Protein AF-A0A8T1VJ73-F1 (afdb_monomer_lite)

Organism: NCBI:txid221518

Sequence (215 aa):
MRMLVLNFPQLLRRGTHAGSIRYLTGATDHTPLRRSITADWRVVKPSVDDDGEMAATRVHSHRELEHYMQQEVGETTTVKYVHPRLVRLVCLWAGRRRWKVSRKLFKAQINKRERTQGMGVGAKAQVKWCRHSSAAAIGLGQLRWHKLRRVVGLTPWGEQLIYRLKHHALSAYNPVSAGFHCPHPECVRRGRVDLYHIFWECPAAVRLRRVMTLR

pLDDT: mean 76.37, std 15.61, range [29.8, 94.88]

Secondary structure (DSSP, 8-state):
-------HHHHHS-----EEEPEEES-SSPPPPPEEE-TTSEEEPPPSSS------EE--SHHHHHHHHHHHH-TTS-EEEE--TT-S----EETTEE--S-HHHHHHHHHHHHHHHHHHHHHHHHHHHHHH-HHHHHHHHH--HHHHTT-TT--HHHHHHHHHHHTT-S---BTTTTBS--SSGGGTT--S--HHIIIIISHHHHHHHHHHH--

Foldseek 3Di:
DDDDDPDPVCLVDVDLLWDWKDFDKPDPPQDDATWIAGSQQWIFHDDPDPDDPTPTDHDDDPVSVLVVVDVVSPDVIHTPDIDPSPDPDDQDDDPPDGDPDDPVVVVVVVVVVVVVVVVVLLVVLLVVCVVVPPVSSVVLVPPDLVVLVVPPPQDPVNSVVSVCVSSVNDQCQDPVVRANFAPDPVGPPPDHDGPCCNCPVPPVNVVVVCVVVVD

Radius of gyration: 29.04 Å; chains: 1; bounding box: 53×51×82 Å

Structure (mmCIF, N/CA/C/O backbone):
data_AF-A0A8T1VJ73-F1
#
_entry.id   AF-A0A8T1VJ73-F1
#
loop_
_atom_site.group_PDB
_atom_site.id
_atom_site.type_symbol
_atom_site.label_atom_id
_atom_site.label_alt_id
_atom_site.label_comp_id
_atom_site.label_asym_id
_atom_site.label_entity_id
_atom_site.label_seq_id
_atom_site.pdbx_PDB_ins_code
_atom_site.Cartn_x
_atom_site.Cartn_y
_atom_site.Cartn_z
_atom_site.occupancy
_atom_site.B_iso_or_equiv
_atom_site.auth_seq_id
_atom_site.auth_comp_id
_atom_site.auth_asym_id
_atom_site.auth_atom_id
_atom_site.pdbx_PDB_model_num
ATOM 1 N N . MET A 1 1 ? 5.265 14.215 26.157 1.00 32.16 1 MET A N 1
ATOM 2 C CA . MET A 1 1 ? 4.051 13.419 25.861 1.00 32.16 1 MET A CA 1
ATOM 3 C C . MET A 1 1 ? 4.475 11.968 25.634 1.00 32.16 1 MET A C 1
ATOM 5 O O . MET A 1 1 ? 4.997 11.663 24.574 1.00 32.16 1 MET A O 1
ATOM 9 N N . ARG A 1 2 ? 4.386 11.100 26.653 1.00 29.80 2 ARG A N 1
ATOM 10 C CA . ARG A 1 2 ? 4.808 9.688 26.565 1.00 29.80 2 ARG A CA 1
ATOM 11 C C . ARG A 1 2 ? 3.558 8.815 26.475 1.00 29.80 2 ARG A C 1
ATOM 13 O O . ARG A 1 2 ? 2.761 8.794 27.405 1.00 29.80 2 ARG A O 1
ATOM 20 N N . MET A 1 3 ? 3.363 8.164 25.333 1.00 37.28 3 MET A N 1
ATOM 21 C CA . MET A 1 3 ? 2.277 7.214 25.100 1.00 37.28 3 MET A CA 1
ATOM 22 C C . MET A 1 3 ? 2.869 5.808 25.195 1.00 37.28 3 MET A C 1
ATOM 24 O O . MET A 1 3 ? 3.700 5.447 24.368 1.00 37.28 3 MET A O 1
ATOM 28 N N . LEU A 1 4 ? 2.467 5.033 26.205 1.00 36.44 4 LEU A N 1
ATOM 29 C CA . LEU A 1 4 ? 2.765 3.603 26.283 1.00 36.44 4 LEU A CA 1
ATOM 30 C C . LEU A 1 4 ? 1.564 2.840 25.716 1.00 36.44 4 LEU A C 1
ATOM 32 O O . LEU A 1 4 ? 0.468 2.895 26.273 1.00 36.44 4 LEU A O 1
ATOM 36 N N . VAL A 1 5 ? 1.760 2.152 24.594 1.00 41.00 5 VAL A N 1
ATOM 37 C CA . VAL A 1 5 ? 0.760 1.250 24.014 1.00 41.00 5 VAL A CA 1
ATOM 38 C C . VAL A 1 5 ? 1.057 -0.154 24.532 1.00 41.00 5 VAL A C 1
ATOM 40 O O . VAL A 1 5 ? 1.961 -0.821 24.041 1.00 41.00 5 VAL A O 1
ATOM 43 N N . LEU A 1 6 ? 0.309 -0.603 25.539 1.00 40.53 6 LEU A N 1
ATOM 44 C CA . LEU A 1 6 ? 0.349 -1.989 26.013 1.00 40.53 6 LEU A CA 1
ATOM 45 C C . LEU A 1 6 ? -0.796 -2.778 25.346 1.00 40.53 6 LEU A C 1
ATOM 47 O O . LEU A 1 6 ? -1.919 -2.283 25.280 1.00 40.53 6 LEU A O 1
ATOM 51 N N . ASN A 1 7 ? -0.496 -3.995 24.868 1.00 41.16 7 ASN A N 1
ATOM 52 C CA . ASN A 1 7 ? -1.343 -4.956 24.120 1.00 41.16 7 ASN A CA 1
ATOM 53 C C . ASN A 1 7 ? -1.362 -4.898 22.578 1.00 41.16 7 ASN A C 1
ATOM 55 O O . ASN A 1 7 ? -2.387 -5.156 21.948 1.00 41.16 7 ASN A O 1
ATOM 59 N N . PHE A 1 8 ? -0.208 -4.683 21.942 1.00 44.97 8 PHE A N 1
ATOM 60 C CA . PHE A 1 8 ? -0.061 -4.835 20.485 1.00 44.97 8 PHE A CA 1
ATOM 61 C C . PHE A 1 8 ? -0.359 -6.263 19.939 1.00 44.97 8 PHE A C 1
ATOM 63 O O . PHE A 1 8 ? -1.024 -6.358 18.908 1.00 44.97 8 PHE A O 1
ATOM 70 N N . PRO A 1 9 ? 0.003 -7.390 20.600 1.00 44.22 9 PRO A N 1
ATOM 71 C CA . PRO A 1 9 ? -0.226 -8.722 20.011 1.00 44.22 9 PRO A CA 1
ATOM 72 C C . PRO A 1 9 ? -1.702 -9.161 19.993 1.00 44.22 9 PRO A C 1
ATOM 74 O O . PRO A 1 9 ? -2.175 -9.753 19.023 1.00 44.22 9 PRO A O 1
ATOM 77 N N . GLN A 1 10 ? -2.461 -8.836 21.044 1.00 46.12 10 GLN A N 1
ATOM 78 C CA . GLN A 1 10 ? -3.859 -9.269 21.228 1.00 46.12 10 GLN A CA 1
ATOM 79 C C . GLN A 1 10 ? -4.868 -8.459 20.390 1.00 46.12 10 GLN A C 1
ATOM 81 O O . GLN A 1 10 ? -6.031 -8.846 20.253 1.00 46.12 10 GLN A O 1
ATOM 86 N N . LEU A 1 11 ? -4.432 -7.330 19.821 1.00 43.09 11 LEU A N 1
ATOM 87 C CA . LEU A 1 11 ? -5.208 -6.550 18.854 1.00 43.09 11 LEU A CA 1
ATOM 88 C C . LEU A 1 11 ? -5.122 -7.131 17.436 1.00 43.09 11 LEU A C 1
ATOM 90 O O . LEU A 1 11 ? -6.059 -6.958 16.658 1.00 43.09 11 LEU A O 1
ATOM 94 N N . LEU A 1 12 ? -4.026 -7.826 17.112 1.00 41.09 12 LEU A N 1
ATOM 95 C CA . LEU A 1 12 ? -3.747 -8.352 15.772 1.00 41.09 12 LEU A CA 1
ATOM 96 C C . LEU A 1 12 ? -4.239 -9.792 15.569 1.00 41.09 12 LEU A C 1
ATOM 98 O O . LEU A 1 12 ? -4.544 -10.177 14.444 1.00 41.09 12 LEU A O 1
ATOM 102 N N . ARG A 1 13 ? -4.362 -10.586 16.640 1.00 43.81 13 ARG A N 1
ATOM 103 C CA . ARG A 1 13 ? -4.902 -11.957 16.603 1.00 43.81 13 ARG A CA 1
ATOM 104 C C . ARG A 1 13 ? -6.057 -12.089 17.601 1.00 43.81 13 ARG A C 1
ATOM 106 O O . ARG A 1 13 ? -6.062 -11.427 18.636 1.00 43.81 13 ARG A O 1
ATOM 113 N N . ARG A 1 14 ? -7.080 -12.905 17.310 1.00 47.97 14 ARG A N 1
ATOM 114 C CA . ARG A 1 14 ? -8.011 -13.362 18.363 1.00 47.97 14 ARG A CA 1
ATOM 115 C C . ARG A 1 14 ? -7.171 -14.207 19.320 1.00 47.97 14 ARG A C 1
ATOM 117 O O . ARG A 1 14 ? -6.795 -15.315 18.964 1.00 47.97 14 ARG A O 1
ATOM 124 N N . GLY A 1 15 ? -6.790 -13.655 20.470 1.00 55.50 15 GLY A N 1
ATOM 125 C CA . GLY A 1 15 ? -6.240 -14.481 21.539 1.00 55.50 15 GLY A CA 1
ATOM 126 C C . GLY A 1 15 ? -7.305 -15.480 21.985 1.00 55.50 15 GLY A C 1
ATOM 127 O O . GLY A 1 15 ? -8.498 -15.178 21.912 1.00 55.50 15 GLY A O 1
ATOM 128 N N . THR A 1 16 ? -6.892 -16.655 22.448 1.00 56.28 16 THR A N 1
ATOM 129 C CA . THR A 1 16 ? -7.764 -17.517 23.244 1.00 56.28 16 THR A CA 1
ATOM 130 C C . THR A 1 16 ? -8.082 -16.729 24.507 1.00 56.28 16 THR A C 1
ATOM 132 O O . THR A 1 16 ? -7.241 -16.606 25.394 1.00 56.28 16 THR A O 1
ATOM 135 N N . HIS A 1 17 ? -9.260 -16.113 24.578 1.00 62.06 17 HIS A N 1
ATOM 136 C CA . HIS A 1 17 ? -9.666 -15.292 25.720 1.00 62.06 17 HIS A CA 1
ATOM 137 C C . HIS A 1 17 ? -9.971 -16.134 26.973 1.00 62.06 17 HIS A C 1
ATOM 139 O O . HIS A 1 17 ? -10.698 -15.688 27.852 1.00 62.06 17 HIS A O 1
ATOM 145 N N . ALA A 1 18 ? -9.410 -17.342 27.044 1.00 69.25 18 ALA A N 1
ATOM 146 C CA . ALA A 1 18 ? -9.577 -18.273 28.132 1.00 69.25 18 ALA A CA 1
ATOM 147 C C . ALA A 1 18 ? -8.765 -17.839 29.360 1.00 69.25 18 ALA A C 1
ATOM 149 O O . ALA A 1 18 ? -7.647 -17.325 29.243 1.00 69.25 18 ALA A O 1
ATOM 150 N N . GLY A 1 19 ? -9.318 -18.066 30.546 1.00 75.12 19 GLY A N 1
ATOM 151 C CA . GLY A 1 19 ? -8.629 -17.845 31.813 1.00 75.12 19 GLY A CA 1
ATOM 152 C C . GLY A 1 19 ? -9.545 -17.358 32.927 1.00 75.12 19 GLY A C 1
ATOM 153 O O . GLY A 1 19 ? -10.745 -17.176 32.736 1.00 75.12 19 GLY A O 1
ATOM 154 N N . SER A 1 20 ? -8.963 -17.131 34.103 1.00 78.19 20 SER A N 1
ATOM 155 C CA . SER A 1 20 ? -9.709 -16.664 35.269 1.00 78.19 20 SER A CA 1
ATOM 156 C C . SER A 1 20 ? -10.252 -15.246 35.081 1.00 78.19 20 SER A C 1
ATOM 158 O O . SER A 1 20 ? -9.544 -14.320 34.664 1.00 78.19 20 SER A O 1
ATOM 160 N N . ILE A 1 21 ? -11.526 -15.079 35.420 1.00 80.31 21 ILE A N 1
ATOM 161 C CA . ILE A 1 21 ? -12.205 -13.794 35.508 1.00 80.31 21 ILE A CA 1
ATOM 162 C C . ILE A 1 21 ? -11.733 -13.136 36.801 1.00 80.31 21 ILE A C 1
ATOM 164 O O . ILE A 1 21 ? -11.914 -13.671 37.893 1.00 80.31 21 ILE A O 1
ATOM 168 N N . ARG A 1 22 ? -11.107 -11.965 36.680 1.00 81.00 22 ARG A N 1
ATOM 169 C CA . ARG A 1 22 ? -10.796 -11.117 37.836 1.00 81.00 22 ARG A CA 1
ATOM 170 C C . ARG A 1 22 ? -11.840 -10.024 37.905 1.00 81.00 22 ARG A C 1
ATOM 172 O O . ARG A 1 22 ? -12.225 -9.498 36.867 1.00 81.00 22 ARG A O 1
ATOM 179 N N . TYR A 1 23 ? -12.266 -9.654 39.096 1.00 83.19 23 TYR A N 1
ATOM 180 C CA . TYR A 1 23 ? -13.217 -8.571 39.298 1.00 83.19 23 TYR A CA 1
ATOM 181 C C . TYR A 1 23 ? -12.932 -7.883 40.633 1.00 83.19 23 TYR A C 1
ATOM 183 O O . TYR A 1 23 ? -12.139 -8.377 41.434 1.00 83.19 23 TYR A O 1
ATOM 191 N N . LEU A 1 24 ? -13.525 -6.712 40.829 1.00 81.06 24 LEU A N 1
ATOM 192 C CA . LEU A 1 24 ? -13.359 -5.892 42.018 1.00 81.06 24 LEU A CA 1
ATOM 193 C C . LEU A 1 24 ? -14.730 -5.435 42.506 1.00 81.06 24 LEU A C 1
ATOM 195 O O . LEU A 1 24 ? -15.557 -4.995 41.706 1.00 81.06 24 LEU A O 1
ATOM 199 N N . THR A 1 25 ? -14.954 -5.528 43.811 1.00 84.50 25 THR A N 1
ATOM 200 C CA . THR A 1 25 ? -16.212 -5.177 44.478 1.00 84.50 25 THR A CA 1
ATOM 201 C C . THR A 1 25 ? -16.093 -3.892 45.290 1.00 84.50 25 THR A C 1
ATOM 203 O O . THR A 1 25 ? -15.003 -3.372 45.537 1.00 84.50 25 THR A O 1
ATOM 206 N N . GLY A 1 26 ? -17.241 -3.329 45.663 1.00 76.31 26 GLY A N 1
ATOM 207 C CA . GLY A 1 26 ? -17.330 -2.213 46.600 1.00 76.31 26 GLY A CA 1
ATOM 208 C C . GLY A 1 26 ? -17.110 -2.605 48.058 1.00 76.31 26 GLY A C 1
ATOM 209 O O . GLY A 1 26 ? -16.593 -1.778 48.802 1.00 76.31 26 GLY A O 1
ATOM 210 N N . ALA A 1 27 ? -17.458 -3.840 48.421 1.00 79.19 27 ALA A N 1
ATOM 211 C CA . ALA A 1 27 ? -17.343 -4.379 49.769 1.00 79.19 27 ALA A CA 1
ATOM 212 C C . ALA A 1 27 ? -15.916 -4.871 50.068 1.00 79.19 27 ALA A C 1
ATOM 214 O O . ALA A 1 27 ? -15.264 -5.458 49.197 1.00 79.19 27 ALA A O 1
ATOM 215 N N . THR A 1 28 ? -15.441 -4.611 51.287 1.00 72.12 28 THR A N 1
ATOM 216 C CA . THR A 1 28 ? -14.103 -4.980 51.786 1.00 72.12 28 THR A CA 1
ATOM 217 C C . THR A 1 28 ? -14.040 -6.390 52.371 1.00 72.12 28 THR A C 1
ATOM 219 O O . THR A 1 28 ? -12.961 -6.960 52.465 1.00 72.12 28 THR A O 1
ATOM 222 N N . ASP A 1 29 ? -15.189 -6.947 52.734 1.00 79.12 29 ASP A N 1
ATOM 223 C CA . ASP A 1 29 ? -15.412 -8.253 53.359 1.00 79.12 29 ASP A CA 1
ATOM 224 C C . ASP A 1 29 ? -15.946 -9.312 52.373 1.00 79.12 29 ASP A C 1
ATOM 226 O O . ASP A 1 29 ? -16.213 -10.453 52.747 1.00 79.12 29 ASP A O 1
ATOM 230 N N . HIS A 1 30 ? -16.066 -8.964 51.087 1.00 79.31 30 HIS A N 1
ATOM 231 C CA . HIS A 1 30 ? -16.548 -9.884 50.057 1.00 79.31 30 HIS A CA 1
ATOM 232 C C . HIS A 1 30 ? -15.591 -11.058 49.841 1.00 79.31 30 HIS A C 1
ATOM 234 O O . HIS A 1 30 ? -14.420 -10.864 49.505 1.00 79.31 30 HIS A O 1
ATOM 240 N N . THR A 1 31 ? -16.113 -12.285 49.912 1.00 80.56 31 THR A N 1
ATOM 241 C CA . THR A 1 31 ? -15.341 -13.486 49.569 1.00 80.56 31 THR A CA 1
ATOM 242 C C . THR A 1 31 ? -15.207 -13.619 48.044 1.00 80.56 31 THR A C 1
ATOM 244 O O . THR A 1 31 ? -16.216 -13.753 47.346 1.00 80.56 31 THR A O 1
ATOM 247 N N . PRO A 1 32 ? -13.986 -13.614 47.473 1.00 81.00 32 PRO A N 1
ATOM 248 C CA . PRO A 1 32 ? -13.811 -13.652 46.025 1.00 81.00 32 PRO A CA 1
ATOM 249 C C . PRO A 1 32 ? -14.320 -14.951 45.381 1.00 81.00 32 PRO A C 1
ATOM 251 O O . PRO A 1 32 ? -13.848 -16.049 45.673 1.00 81.00 32 PRO A O 1
ATOM 254 N N . LEU A 1 33 ? -15.225 -14.816 44.416 1.00 82.69 33 LEU A N 1
ATOM 255 C CA . LEU A 1 33 ? -15.703 -15.885 43.554 1.00 82.69 33 LEU A CA 1
ATOM 256 C C . LEU A 1 33 ? -14.629 -16.242 42.530 1.00 82.69 33 LEU A C 1
ATOM 258 O O . LEU A 1 33 ? -14.123 -15.395 41.793 1.00 82.69 33 LEU A O 1
ATOM 262 N N . ARG A 1 34 ? -14.314 -17.528 42.411 1.00 81.06 34 ARG A N 1
ATOM 263 C CA . ARG A 1 34 ? -13.469 -18.015 41.319 1.00 81.06 34 ARG A CA 1
ATOM 264 C C . ARG A 1 34 ? -14.353 -18.372 40.132 1.00 81.06 34 ARG A C 1
ATOM 266 O O . ARG A 1 34 ? -15.202 -19.252 40.235 1.00 81.06 34 ARG A O 1
ATOM 273 N N . ARG A 1 35 ? -14.178 -17.678 39.010 1.00 83.50 35 ARG A N 1
ATOM 274 C CA . ARG A 1 35 ? -14.829 -17.982 37.727 1.00 83.50 35 ARG A CA 1
ATOM 275 C C . ARG A 1 35 ? -13.782 -17.953 36.627 1.00 83.50 35 ARG A C 1
ATOM 277 O O . ARG A 1 35 ? -12.828 -17.179 36.708 1.00 83.50 35 ARG A O 1
ATOM 284 N N . SER A 1 36 ? -13.971 -18.764 35.598 1.00 81.12 36 SER A N 1
ATOM 285 C CA . SER A 1 36 ? -13.113 -18.777 34.415 1.00 81.12 36 SER A CA 1
ATOM 286 C C . SER A 1 36 ? -13.955 -18.631 33.161 1.00 81.12 36 SER A C 1
ATOM 288 O O . SER A 1 36 ? -15.137 -18.952 33.155 1.00 81.12 36 SER A O 1
ATOM 290 N N . ILE A 1 37 ? -13.349 -18.129 32.097 1.00 79.94 37 ILE A N 1
ATOM 291 C CA . ILE A 1 37 ? -13.944 -18.104 30.767 1.00 79.94 37 ILE A CA 1
ATOM 292 C C . ILE A 1 37 ? -13.165 -19.053 29.859 1.00 79.94 37 ILE A C 1
ATOM 294 O O . ILE A 1 37 ? -11.943 -19.169 29.975 1.00 79.94 37 ILE A O 1
ATOM 298 N N . THR A 1 38 ? -13.865 -19.755 28.978 1.00 78.31 38 THR A N 1
ATOM 299 C CA . THR A 1 38 ? -13.266 -20.605 27.943 1.00 78.31 38 THR A CA 1
ATOM 300 C C . THR A 1 38 ? -12.978 -19.804 26.667 1.00 78.31 38 THR A C 1
ATOM 302 O O . THR A 1 38 ? -13.394 -18.652 26.522 1.00 78.31 38 THR A O 1
ATOM 305 N N . ALA A 1 39 ? -12.278 -20.412 25.703 1.00 72.88 39 ALA A N 1
ATOM 306 C CA . ALA A 1 39 ? -12.029 -19.789 24.399 1.00 72.88 39 ALA A CA 1
ATOM 307 C C . ALA A 1 39 ? -13.325 -19.491 23.610 1.00 72.88 39 ALA A C 1
ATOM 309 O O . ALA A 1 39 ? -13.354 -18.540 22.826 1.00 72.88 39 ALA A O 1
ATOM 310 N N . ASP A 1 40 ? -14.402 -20.234 23.886 1.00 75.44 40 ASP A N 1
ATOM 311 C CA . ASP A 1 40 ? -15.719 -20.098 23.249 1.00 75.44 40 ASP A CA 1
ATOM 312 C C . ASP A 1 40 ? -16.665 -19.149 23.993 1.00 75.44 40 ASP A C 1
ATOM 314 O O . ASP A 1 40 ? -17.869 -19.114 23.720 1.00 75.44 40 ASP A O 1
ATOM 318 N N . TRP A 1 41 ? -16.117 -18.353 24.916 1.00 74.12 41 TRP A N 1
ATOM 319 C CA . TRP A 1 41 ? -16.855 -17.371 25.708 1.00 74.12 41 TRP A CA 1
ATOM 320 C C . TRP A 1 41 ? -17.936 -17.983 26.599 1.00 74.12 41 TRP A C 1
ATOM 322 O O . TRP A 1 41 ? -19.009 -17.411 26.796 1.00 74.12 41 TRP A O 1
ATOM 332 N N . ARG A 1 42 ? -17.650 -19.159 27.155 1.00 82.56 42 ARG A N 1
ATOM 333 C CA . ARG A 1 42 ? -18.486 -19.767 28.186 1.00 82.56 42 ARG A CA 1
ATOM 334 C C . ARG A 1 42 ? -17.872 -19.514 29.551 1.00 82.56 42 ARG A C 1
ATOM 336 O O . ARG A 1 42 ? -16.676 -19.742 29.734 1.00 82.56 42 ARG A O 1
ATOM 343 N N . VAL A 1 43 ? -18.678 -19.022 30.483 1.00 83.12 43 VAL A N 1
ATOM 344 C CA . VAL A 1 43 ? -18.275 -18.861 31.877 1.00 83.12 43 VAL A CA 1
ATOM 345 C C . VAL A 1 43 ? -18.442 -20.197 32.581 1.00 83.12 43 VAL A C 1
ATOM 347 O O . VAL A 1 43 ? -19.493 -20.824 32.499 1.00 83.12 43 VAL A O 1
ATOM 350 N N . VAL A 1 44 ? -17.388 -20.626 33.260 1.00 84.25 44 VAL A N 1
ATOM 351 C CA . VAL A 1 44 ? -17.304 -21.899 33.965 1.00 84.25 44 VAL A CA 1
ATOM 352 C C . VAL A 1 44 ? -16.982 -21.662 35.437 1.00 84.25 44 VAL A C 1
ATOM 354 O O . VAL A 1 44 ? -16.142 -20.823 35.796 1.00 84.25 44 VAL A O 1
ATOM 357 N N . LYS A 1 45 ? -17.691 -22.401 36.292 1.00 80.62 45 LYS A N 1
ATOM 358 C CA . LYS A 1 45 ? -17.459 -22.477 37.737 1.00 80.62 45 LYS A CA 1
ATOM 359 C C . LYS A 1 45 ? -16.393 -23.553 37.976 1.00 80.62 45 LYS A C 1
ATOM 361 O O . LYS A 1 45 ? -16.475 -2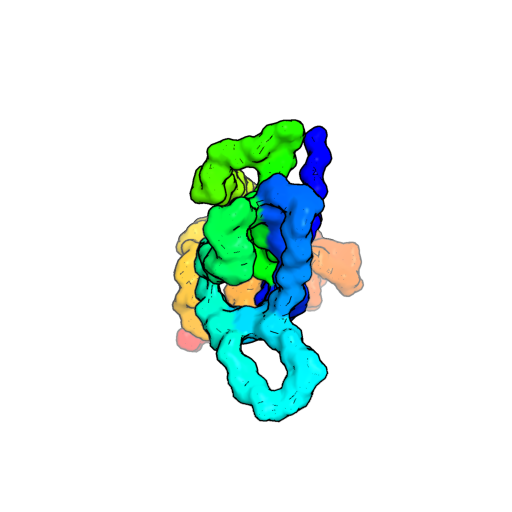4.589 37.332 1.00 80.62 45 LYS A O 1
ATOM 366 N N . PRO A 1 46 ? -15.377 -23.336 38.822 1.00 67.12 46 PRO A N 1
ATOM 367 C CA . PRO A 1 46 ? -14.472 -24.418 39.189 1.00 67.12 46 PRO A CA 1
ATOM 368 C C . PRO A 1 46 ? -15.290 -25.501 39.905 1.00 67.12 46 PRO A C 1
ATOM 370 O O . PRO A 1 46 ? -15.907 -25.202 40.928 1.00 67.12 46 PRO A O 1
ATOM 373 N N . SER A 1 47 ? -15.352 -26.706 39.339 1.00 57.69 47 SER A N 1
ATOM 374 C CA . SER A 1 47 ? -15.876 -27.880 40.035 1.00 57.69 47 SER A CA 1
ATOM 375 C C . SER A 1 47 ? -14.854 -28.321 41.082 1.00 57.69 47 SER A C 1
ATOM 377 O O . SER A 1 47 ? -13.646 -28.185 40.875 1.00 57.69 47 SER A O 1
ATOM 379 N N . VAL A 1 48 ? -15.342 -28.771 42.237 1.00 54.50 48 VAL A N 1
ATOM 380 C CA . VAL A 1 48 ? -14.499 -29.395 43.268 1.00 54.50 48 VAL A CA 1
ATOM 381 C C . VAL A 1 48 ? -14.397 -30.905 43.034 1.00 54.50 48 VAL A C 1
ATOM 383 O O . VAL A 1 48 ? -13.388 -31.479 43.410 1.00 54.50 48 VAL A O 1
ATOM 386 N N . ASP A 1 49 ? -15.336 -31.499 42.290 1.00 43.75 49 ASP A N 1
ATOM 387 C CA . ASP A 1 49 ? -15.355 -32.922 41.954 1.00 43.75 49 ASP A CA 1
ATOM 388 C C . ASP A 1 49 ? -15.682 -33.125 40.462 1.00 43.75 49 ASP A C 1
ATOM 390 O O . ASP A 1 49 ? -16.450 -32.356 39.868 1.00 43.75 49 ASP A O 1
ATOM 394 N N . ASP A 1 50 ? -15.019 -34.111 39.856 1.00 52.72 50 ASP A N 1
ATOM 395 C CA . ASP A 1 50 ? -15.199 -34.581 38.475 1.00 52.72 50 ASP A CA 1
ATOM 396 C C . ASP A 1 50 ? -16.634 -35.122 38.261 1.00 52.72 50 ASP A C 1
ATOM 398 O O . ASP A 1 50 ? -17.293 -35.534 39.212 1.00 52.72 50 ASP A O 1
ATOM 402 N N . ASP A 1 51 ? -17.104 -35.130 37.009 1.00 41.22 51 ASP A N 1
ATOM 403 C CA . ASP A 1 51 ? -18.366 -35.748 36.533 1.00 41.22 51 ASP A CA 1
ATOM 404 C C . ASP A 1 51 ? -19.710 -35.007 36.712 1.00 41.22 51 ASP A C 1
ATOM 406 O O . ASP A 1 51 ? -20.778 -35.616 36.786 1.00 41.22 51 ASP A O 1
ATOM 410 N N . GLY A 1 52 ? -19.714 -33.673 36.650 1.00 41.44 52 GLY A N 1
ATOM 411 C CA . GLY A 1 52 ? -20.949 -32.889 36.502 1.00 41.44 52 GLY A CA 1
ATOM 412 C C . GLY A 1 52 ? -20.923 -31.991 35.271 1.00 41.44 52 GLY A C 1
ATOM 413 O O . GLY A 1 52 ? -20.124 -31.057 35.209 1.00 41.44 52 GLY A O 1
ATOM 414 N N . GLU A 1 53 ? -21.812 -32.241 34.306 1.00 46.56 53 GLU A N 1
ATOM 415 C CA . GLU A 1 53 ? -22.015 -31.419 33.109 1.00 46.56 53 GLU A CA 1
ATOM 416 C C . GLU A 1 53 ? -22.135 -29.931 33.499 1.00 46.56 53 GLU A C 1
ATOM 418 O O . GLU A 1 53 ? -23.110 -29.477 34.101 1.00 46.56 53 GLU A O 1
ATOM 423 N N . MET A 1 54 ? -21.068 -29.169 33.239 1.00 52.09 54 MET A N 1
ATOM 424 C CA . MET A 1 54 ? -20.933 -27.804 33.734 1.00 52.09 54 MET A CA 1
ATOM 425 C C . MET A 1 54 ? -22.007 -26.918 33.101 1.00 52.09 54 MET A C 1
ATOM 427 O O . MET A 1 54 ? -21.996 -26.710 31.886 1.00 52.09 54 MET A O 1
ATOM 431 N N . ALA A 1 55 ? -22.874 -26.315 33.919 1.00 56.25 55 ALA A N 1
ATOM 432 C CA . ALA A 1 55 ? -23.763 -25.240 33.485 1.00 56.25 55 ALA A CA 1
ATOM 433 C C . ALA A 1 55 ? -22.919 -24.041 33.015 1.00 56.25 55 ALA A C 1
ATOM 435 O O . ALA A 1 55 ? -22.522 -23.168 33.790 1.00 56.25 55 ALA A O 1
ATOM 436 N N . ALA A 1 56 ? -22.568 -24.055 31.734 1.00 68.06 56 ALA A N 1
ATOM 437 C CA . ALA A 1 56 ? -21.644 -23.123 31.126 1.00 68.06 56 ALA A CA 1
ATOM 438 C C . ALA A 1 56 ? -22.441 -22.011 30.440 1.00 68.06 56 ALA A C 1
ATOM 440 O O . ALA A 1 56 ? -22.886 -22.153 29.298 1.00 68.06 56 ALA A O 1
ATOM 441 N N . THR A 1 57 ? -22.625 -20.887 31.131 1.00 80.75 57 THR A N 1
ATOM 442 C CA . THR A 1 57 ? -23.361 -19.747 30.574 1.00 80.75 57 THR A CA 1
ATOM 443 C C . THR A 1 57 ? -22.526 -19.067 29.499 1.00 80.75 57 THR A C 1
ATOM 445 O O . THR A 1 57 ? -21.396 -18.631 29.738 1.00 80.75 57 THR A O 1
ATOM 448 N N . ARG A 1 58 ? -23.076 -18.967 28.290 1.00 82.88 58 ARG A N 1
ATOM 449 C CA . ARG A 1 58 ? -22.433 -18.249 27.190 1.00 82.88 58 ARG A CA 1
ATOM 450 C C . ARG A 1 58 ? -22.626 -16.747 27.367 1.00 82.88 58 ARG A C 1
ATOM 452 O O . ARG A 1 58 ? -23.739 -16.293 27.598 1.00 82.88 58 ARG A O 1
ATOM 459 N N . VAL A 1 59 ? -21.546 -15.989 27.210 1.00 80.38 59 VAL A N 1
ATOM 460 C CA . VAL A 1 59 ? -21.567 -14.522 27.216 1.00 80.38 59 VAL A CA 1
ATOM 461 C C . VAL A 1 59 ? -21.052 -13.999 25.880 1.00 80.38 59 VAL A C 1
ATOM 463 O O . VAL A 1 59 ? -20.046 -14.469 25.354 1.00 80.38 59 VAL A O 1
ATOM 466 N N . HIS A 1 60 ? -21.731 -13.018 25.302 1.00 73.62 60 HIS A N 1
ATOM 467 C CA . HIS A 1 60 ? -21.394 -12.458 23.990 1.00 73.62 60 HIS A CA 1
ATOM 468 C C . HIS A 1 60 ? -20.720 -11.091 24.084 1.00 73.62 60 HIS A C 1
ATOM 470 O O . HIS A 1 60 ? -20.125 -10.609 23.115 1.00 73.62 60 HIS A O 1
ATOM 476 N N . SER A 1 61 ? -20.785 -10.458 25.253 1.00 70.62 61 SER A N 1
ATOM 477 C CA . SER A 1 61 ? -20.248 -9.125 25.470 1.00 70.62 61 SER A CA 1
ATOM 478 C C . SER A 1 61 ? -19.665 -8.951 26.869 1.00 70.62 61 SER A C 1
ATOM 480 O O . SER A 1 61 ? -19.960 -9.689 27.806 1.00 70.62 61 SER A O 1
ATOM 482 N N . HIS A 1 62 ? -18.826 -7.924 27.027 1.00 74.31 62 HIS A N 1
ATOM 483 C CA . HIS A 1 62 ? -18.305 -7.552 28.342 1.00 74.31 62 HIS A CA 1
ATOM 484 C C . HIS A 1 62 ? -19.417 -7.112 29.298 1.00 74.31 62 HIS A C 1
ATOM 486 O O . HIS A 1 62 ? -19.356 -7.425 30.477 1.00 74.31 62 HIS A O 1
ATOM 492 N N . ARG A 1 63 ? -20.450 -6.439 28.777 1.00 76.44 63 ARG A N 1
ATOM 493 C CA . ARG A 1 63 ? -21.609 -6.009 29.562 1.00 76.44 63 ARG A CA 1
ATOM 494 C C . ARG A 1 63 ? -22.391 -7.205 30.103 1.00 76.44 63 ARG A C 1
ATOM 496 O O . ARG A 1 63 ? -22.805 -7.181 31.253 1.00 76.44 63 ARG A O 1
ATOM 503 N N . GLU A 1 64 ? -22.563 -8.250 29.296 1.00 81.56 64 GLU A N 1
ATOM 504 C CA . GLU A 1 64 ? -23.174 -9.504 29.756 1.00 81.56 64 GLU A CA 1
ATOM 505 C C . GLU A 1 64 ? -22.322 -10.192 30.819 1.00 81.56 64 GLU A C 1
ATOM 507 O O . GLU A 1 64 ? -22.865 -10.685 31.797 1.00 81.56 64 GLU A O 1
ATOM 512 N N . LEU A 1 65 ? -20.994 -10.171 30.679 1.00 82.31 65 LEU A N 1
ATOM 513 C CA . LEU A 1 65 ? -20.101 -10.699 31.708 1.00 82.31 65 LEU A CA 1
ATOM 514 C C . LEU A 1 65 ? -20.176 -9.899 33.016 1.00 82.31 65 LEU A C 1
ATOM 516 O O . LEU A 1 65 ? -20.188 -10.493 34.087 1.00 82.31 65 LEU A O 1
ATOM 520 N N . GLU A 1 66 ? -20.209 -8.566 32.945 1.00 84.81 66 GLU A N 1
ATOM 521 C CA . GLU A 1 66 ? -20.400 -7.709 34.121 1.00 84.81 66 GLU A CA 1
ATOM 522 C C . GLU A 1 66 ? -21.739 -8.004 34.793 1.00 84.81 66 GLU A C 1
ATOM 524 O O . GLU A 1 66 ? -21.787 -8.153 36.011 1.00 84.81 66 GLU A O 1
ATOM 529 N N . HIS A 1 67 ? -22.807 -8.155 34.007 1.00 85.62 67 HIS A N 1
ATOM 530 C CA . HIS A 1 67 ? -24.124 -8.471 34.541 1.00 85.62 67 HIS A CA 1
ATOM 531 C C . HIS A 1 67 ? -24.168 -9.862 35.182 1.00 85.62 67 HIS A C 1
ATOM 533 O O . HIS A 1 67 ? -24.654 -9.991 36.301 1.00 85.62 67 HIS A O 1
ATOM 539 N N . TYR A 1 68 ? -23.582 -10.867 34.527 1.00 87.38 68 TYR A N 1
ATOM 540 C CA . TYR A 1 68 ? -23.435 -12.218 35.064 1.00 87.38 68 TYR A CA 1
ATOM 541 C C . TYR A 1 68 ? -22.664 -12.213 36.390 1.00 87.38 68 TYR A C 1
ATOM 543 O O . TYR A 1 68 ? -23.106 -12.794 37.376 1.00 87.38 68 TYR A O 1
ATOM 551 N N . MET A 1 69 ? -21.523 -11.517 36.448 1.00 86.69 69 MET A N 1
ATOM 552 C CA . MET A 1 69 ? -20.738 -11.423 37.680 1.00 86.69 69 MET A CA 1
ATOM 553 C C . MET A 1 69 ?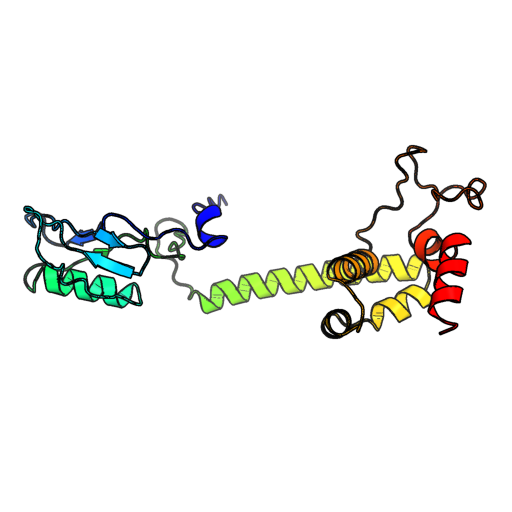 -21.482 -10.659 38.778 1.00 86.69 69 MET A C 1
ATOM 555 O O . MET A 1 69 ? -21.356 -11.023 39.941 1.00 86.69 69 MET A O 1
ATOM 559 N N . GLN A 1 70 ? -22.264 -9.632 38.431 1.00 89.00 70 GLN A N 1
ATOM 560 C CA . GLN A 1 70 ? -23.100 -8.913 39.394 1.00 89.00 70 GLN A CA 1
ATOM 561 C C . GLN A 1 70 ? -24.212 -9.805 39.960 1.00 89.00 70 GLN A C 1
ATOM 563 O O . GLN A 1 70 ? -24.470 -9.747 41.156 1.00 89.00 70 GLN A O 1
ATOM 568 N N . GLN A 1 71 ? -24.836 -10.645 39.130 1.00 87.81 71 GLN A N 1
ATOM 569 C CA . GLN A 1 71 ? -25.830 -11.621 39.586 1.00 87.81 71 GLN A CA 1
ATOM 570 C C . GLN A 1 71 ? -25.207 -12.658 40.525 1.00 87.81 71 GLN A C 1
ATOM 572 O O . GLN A 1 71 ? -25.767 -12.957 41.571 1.00 87.81 71 GLN A O 1
ATOM 577 N N . GLU A 1 72 ? -24.021 -13.168 40.191 1.00 87.12 72 GLU A N 1
ATOM 578 C CA . GLU A 1 72 ? -23.347 -14.200 40.989 1.00 87.12 72 GLU A CA 1
ATOM 579 C C . GLU A 1 72 ? -22.789 -13.680 42.319 1.00 87.12 72 GLU A C 1
ATOM 581 O O . GLU A 1 72 ? -22.707 -14.433 43.284 1.00 87.12 72 GLU A O 1
ATOM 586 N N . VAL A 1 73 ? -22.392 -12.407 42.377 1.00 86.25 73 VAL A N 1
ATOM 587 C CA . VAL A 1 73 ? -21.971 -11.741 43.620 1.00 86.25 73 VAL A CA 1
ATOM 588 C C . VAL A 1 73 ? -23.170 -11.411 44.522 1.00 86.25 73 VAL A C 1
ATOM 590 O O . VAL A 1 73 ? -22.996 -11.272 45.731 1.00 86.25 73 VAL A O 1
ATOM 593 N N . GLY A 1 74 ? -24.378 -11.340 43.960 1.00 83.88 74 GLY A N 1
ATOM 594 C CA . GLY A 1 74 ? -25.606 -11.021 44.681 1.00 83.88 74 GLY A CA 1
ATOM 595 C C . GLY A 1 74 ? -25.866 -9.518 44.817 1.00 83.88 74 GLY A C 1
ATOM 596 O O . GLY A 1 74 ? -25.089 -8.670 44.374 1.00 83.88 74 GLY A O 1
ATOM 597 N N . GLU A 1 75 ? -27.003 -9.181 45.424 1.00 82.50 75 GLU A N 1
ATOM 598 C CA . GLU A 1 75 ? -27.515 -7.803 45.502 1.00 82.50 75 GLU A CA 1
ATOM 599 C C . GLU A 1 75 ? -26.828 -6.955 46.582 1.00 82.50 75 GL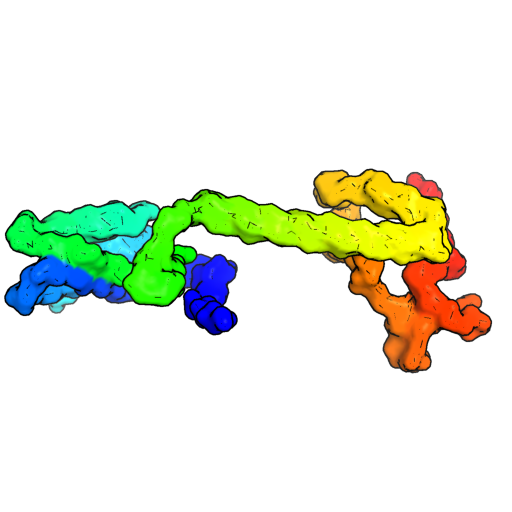U A C 1
ATOM 601 O O . GLU A 1 75 ? -26.806 -5.729 46.494 1.00 82.50 75 GLU A O 1
ATOM 606 N N . THR A 1 76 ? -26.218 -7.598 47.580 1.00 81.69 76 THR A N 1
ATOM 607 C CA . THR A 1 76 ? -25.579 -6.925 48.721 1.00 81.69 76 THR A CA 1
ATOM 608 C C . THR A 1 76 ? -24.237 -6.289 48.368 1.00 81.69 76 THR A C 1
ATOM 610 O O . THR A 1 76 ? -23.786 -5.375 49.056 1.00 81.69 76 THR A O 1
ATOM 613 N N . THR A 1 77 ? -23.589 -6.747 47.293 1.00 84.12 77 THR A N 1
ATOM 614 C CA . THR A 1 77 ? -22.246 -6.308 46.913 1.00 84.12 77 THR A CA 1
ATOM 615 C C . THR A 1 77 ? -22.206 -5.818 45.470 1.00 84.12 77 THR A C 1
ATOM 617 O O . THR A 1 77 ? -22.435 -6.556 44.515 1.00 84.12 77 THR A O 1
ATOM 620 N N . THR A 1 78 ? -21.834 -4.552 45.278 1.00 86.06 78 THR A N 1
ATOM 621 C CA . THR A 1 78 ? -21.689 -3.976 43.935 1.00 86.06 78 THR A CA 1
ATOM 622 C C . THR A 1 78 ? -20.343 -4.343 43.311 1.00 86.06 78 THR A C 1
ATOM 624 O O . THR A 1 78 ? -19.281 -4.040 43.865 1.00 86.06 78 THR A O 1
ATOM 627 N N . VAL A 1 79 ? -20.362 -4.926 42.114 1.00 83.50 79 VAL A N 1
ATOM 628 C CA . VAL A 1 79 ? -19.176 -5.126 41.277 1.00 83.50 79 VAL A CA 1
ATOM 629 C C . VAL A 1 79 ? -18.788 -3.786 40.648 1.00 83.50 79 VAL A C 1
ATOM 631 O O . VAL A 1 79 ? -19.521 -3.214 39.848 1.00 83.50 79 VAL A O 1
ATOM 634 N N . LYS A 1 80 ? -17.608 -3.267 40.998 1.00 80.94 80 LYS A N 1
ATOM 635 C CA . LYS A 1 80 ? -17.061 -2.021 40.434 1.00 80.94 80 LYS A CA 1
ATOM 636 C C . LYS A 1 80 ? -16.460 -2.235 39.050 1.00 80.94 80 LYS A C 1
ATOM 638 O O . LYS A 1 80 ? -16.500 -1.330 38.217 1.00 80.94 80 LYS A O 1
ATOM 643 N N . TYR A 1 81 ? -15.825 -3.387 38.834 1.00 74.00 81 TYR A N 1
ATOM 644 C CA . TYR A 1 81 ? -15.148 -3.680 37.576 1.00 74.00 81 TYR A CA 1
ATOM 645 C C . TYR A 1 81 ? -14.886 -5.172 37.380 1.00 74.00 81 TYR A C 1
ATOM 647 O O . TYR A 1 81 ? -14.469 -5.846 38.319 1.00 74.00 81 TYR A O 1
ATOM 655 N N . VAL A 1 82 ? -15.020 -5.662 36.146 1.00 76.62 82 VAL A N 1
ATOM 656 C CA . VAL A 1 82 ? -14.541 -6.988 35.726 1.00 76.62 82 VAL A CA 1
ATOM 657 C C . VAL A 1 82 ? -13.336 -6.810 34.791 1.00 76.62 82 VAL A C 1
ATOM 659 O O . VAL A 1 82 ? -13.394 -6.104 33.789 1.00 76.62 82 VAL A O 1
ATOM 662 N N . HIS A 1 83 ? -12.200 -7.424 35.124 1.00 61.66 83 HIS A N 1
ATOM 663 C CA . HIS A 1 83 ? -10.921 -7.209 34.452 1.00 61.66 83 HIS A CA 1
ATOM 664 C C . HIS A 1 83 ? -10.886 -7.807 33.032 1.00 61.66 83 HIS A C 1
ATOM 666 O O . HIS A 1 83 ? -11.269 -8.960 32.813 1.00 61.66 83 HIS A O 1
ATOM 672 N N . PRO A 1 84 ? -10.310 -7.093 32.051 1.00 53.50 84 PRO A N 1
ATOM 673 C CA . PRO A 1 84 ? -10.577 -7.308 30.646 1.00 53.50 84 PRO A CA 1
ATOM 674 C C . PRO A 1 84 ? -9.525 -8.183 29.961 1.00 53.50 84 PRO A C 1
ATOM 676 O O . PRO A 1 84 ? -9.098 -7.863 28.852 1.00 53.50 84 PRO A O 1
ATOM 679 N N . ARG A 1 85 ? -9.171 -9.361 30.495 1.00 54.62 85 ARG A N 1
ATOM 680 C CA . ARG A 1 85 ? -8.544 -10.373 29.601 1.00 54.62 85 ARG A CA 1
ATOM 681 C C . ARG A 1 85 ? -9.442 -10.698 28.376 1.00 54.62 85 ARG A C 1
ATOM 683 O O . ARG A 1 85 ? -8.991 -11.272 27.387 1.00 54.62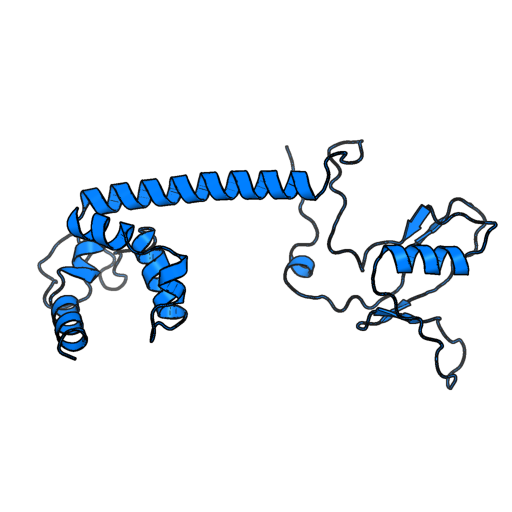 85 ARG A O 1
ATOM 690 N N . LEU A 1 86 ? -10.685 -10.209 28.422 1.00 48.62 86 LEU A N 1
ATOM 691 C CA . LEU A 1 86 ? -11.751 -10.265 27.433 1.00 48.62 86 LEU A CA 1
ATOM 692 C C . LEU A 1 86 ? -12.059 -8.943 26.698 1.00 48.62 86 LEU A C 1
ATOM 694 O O . LEU A 1 86 ? -12.940 -8.941 25.845 1.00 48.62 86 LEU A O 1
ATOM 698 N N . VAL A 1 87 ? -11.392 -7.807 26.958 1.00 48.91 87 VAL A N 1
ATOM 699 C CA . VAL A 1 87 ? -11.740 -6.540 26.271 1.00 48.91 87 VAL A CA 1
ATOM 700 C C . VAL A 1 87 ? -10.578 -6.044 25.418 1.00 48.91 87 VAL A C 1
ATOM 702 O O . VAL A 1 87 ? -9.550 -5.598 25.914 1.00 48.91 87 VAL A O 1
ATOM 705 N N . ARG A 1 88 ? -10.785 -6.041 24.093 1.00 50.19 88 ARG A N 1
ATOM 706 C CA . ARG A 1 88 ? -9.886 -5.476 23.057 1.00 50.19 88 ARG A CA 1
ATOM 707 C C . ARG A 1 88 ? -9.721 -3.946 23.134 1.00 50.19 88 ARG A C 1
ATOM 709 O O . ARG A 1 88 ? -9.320 -3.307 22.162 1.00 50.19 88 ARG A O 1
ATOM 716 N N . LEU A 1 89 ? -10.104 -3.331 24.247 1.00 46.06 89 LEU A N 1
ATOM 717 C CA . LEU A 1 89 ? -10.142 -1.891 24.440 1.00 46.06 89 LEU A CA 1
ATOM 718 C C . LEU A 1 89 ? -9.664 -1.547 25.838 1.00 46.06 89 LEU A C 1
ATOM 720 O O . LEU A 1 89 ? -10.410 -1.646 26.806 1.00 46.06 89 LEU A O 1
ATOM 724 N N . VAL A 1 90 ? -8.422 -1.090 25.913 1.00 48.25 90 VAL A N 1
ATOM 725 C CA . VAL A 1 90 ? -7.910 -0.423 27.103 1.00 48.25 90 VAL A CA 1
ATOM 726 C C . VAL A 1 90 ? -8.476 0.998 27.110 1.00 48.25 90 VAL A C 1
ATOM 728 O O . VAL A 1 90 ? -8.365 1.724 26.118 1.00 48.25 90 VAL A O 1
ATOM 731 N N . CYS A 1 91 ? -9.105 1.395 28.217 1.00 48.56 91 CYS A N 1
ATOM 732 C CA . CYS A 1 91 ? -9.416 2.795 28.484 1.00 48.56 91 CYS A CA 1
ATOM 733 C C . CYS A 1 91 ? -8.096 3.569 28.529 1.00 48.56 91 CYS A C 1
ATOM 735 O O . CYS A 1 91 ? -7.282 3.352 29.426 1.00 48.56 91 CYS A O 1
ATOM 737 N N . LEU A 1 92 ? -7.869 4.451 27.556 1.00 52.66 92 LEU A N 1
ATOM 738 C CA . LEU A 1 92 ? -6.710 5.335 27.583 1.00 52.66 92 LEU A CA 1
ATOM 739 C C . LEU A 1 92 ? -6.860 6.258 28.797 1.00 52.66 92 LEU A C 1
ATOM 741 O O . LEU A 1 92 ? -7.860 6.957 28.924 1.00 52.66 92 LEU A O 1
ATOM 745 N N . TRP A 1 93 ? -5.894 6.246 29.707 1.00 50.16 93 TRP A N 1
ATOM 746 C CA . TRP A 1 93 ? -5.778 7.279 30.730 1.00 50.16 93 TRP A CA 1
ATOM 747 C C . TRP A 1 93 ? -4.926 8.408 30.154 1.00 50.16 93 TRP A C 1
ATOM 749 O O . TRP A 1 93 ? -3.797 8.178 29.723 1.00 50.16 93 TRP A O 1
ATOM 759 N N . ALA A 1 94 ? -5.466 9.626 30.113 1.00 51.50 94 ALA A N 1
ATOM 760 C CA . ALA A 1 94 ? -4.696 10.824 29.793 1.00 51.50 94 ALA A CA 1
ATOM 761 C C . ALA A 1 94 ? -4.512 11.627 31.086 1.00 51.50 94 ALA A C 1
ATOM 763 O O . ALA A 1 94 ? -5.390 12.386 31.494 1.00 51.50 94 ALA A O 1
ATOM 764 N N . GLY A 1 95 ? -3.383 11.408 31.763 1.00 57.16 95 GLY A N 1
ATOM 765 C CA . GLY A 1 95 ? -3.128 11.956 33.100 1.00 57.16 95 GLY A CA 1
ATOM 766 C C . GLY A 1 95 ? -3.968 11.283 34.197 1.00 57.16 95 GLY A C 1
ATOM 767 O O . GLY A 1 95 ? -4.371 10.131 34.055 1.00 57.16 95 GLY A O 1
ATOM 768 N N . ARG A 1 96 ? -4.260 12.011 35.290 1.00 53.97 96 ARG A N 1
ATOM 769 C CA . ARG A 1 96 ? -5.067 11.531 36.439 1.00 53.97 96 ARG A CA 1
ATOM 770 C C . ARG A 1 96 ? -6.587 11.492 36.173 1.00 53.97 96 ARG A C 1
ATOM 772 O O . ARG A 1 96 ? -7.371 11.442 37.115 1.00 53.97 96 ARG A O 1
ATOM 779 N N . ARG A 1 97 ? -7.044 11.574 34.916 1.00 53.84 97 ARG A N 1
ATOM 780 C CA . ARG A 1 97 ? -8.478 11.622 34.568 1.00 53.84 97 ARG A CA 1
ATOM 781 C C . ARG A 1 97 ? -8.853 10.595 33.503 1.00 53.84 97 ARG A C 1
ATOM 783 O O . ARG A 1 97 ? -8.112 10.350 32.551 1.00 53.84 97 ARG A O 1
ATOM 790 N N . ARG A 1 98 ? -10.062 10.043 33.656 1.00 58.38 98 ARG A N 1
ATOM 791 C CA . ARG A 1 98 ? -10.704 9.146 32.689 1.00 58.38 98 ARG A CA 1
ATOM 792 C C . ARG A 1 98 ? -10.923 9.884 31.367 1.00 58.38 98 ARG A C 1
ATOM 794 O O . ARG A 1 98 ? -11.456 10.994 31.352 1.00 58.38 98 ARG A O 1
ATOM 801 N N . TRP A 1 99 ? -10.524 9.262 30.262 1.00 64.56 99 TRP A N 1
ATOM 802 C CA . TRP A 1 99 ? -10.715 9.798 28.916 1.00 64.56 99 TRP A CA 1
ATOM 803 C C . TRP A 1 99 ? -12.203 9.980 28.604 1.00 64.56 99 TRP A C 1
ATOM 805 O O . TRP A 1 99 ? -12.960 9.013 28.555 1.00 64.56 99 TRP A O 1
ATOM 815 N N . LYS A 1 100 ? -12.617 11.240 28.418 1.00 67.38 100 LYS A N 1
ATOM 816 C CA . LYS A 1 100 ? -14.020 11.633 28.192 1.00 67.38 100 LYS A CA 1
ATOM 817 C C . LYS A 1 100 ? -14.464 11.526 26.728 1.00 67.38 100 LYS A C 1
ATOM 819 O O . LYS A 1 100 ? -15.654 11.615 26.445 1.00 67.38 100 LYS A O 1
ATOM 824 N N . VAL A 1 101 ? -13.535 11.367 25.782 1.00 69.62 101 VAL A N 1
ATOM 825 C CA . VAL A 1 101 ? -13.869 11.350 24.349 1.00 69.62 101 VAL A CA 1
ATOM 826 C C . VAL A 1 101 ? -14.359 9.961 23.948 1.00 69.62 101 VAL A C 1
ATOM 828 O O . VAL A 1 101 ? -13.702 8.953 24.208 1.00 69.62 101 VAL A O 1
ATOM 831 N N . SER A 1 102 ? -15.506 9.901 23.272 1.00 72.00 102 SER A N 1
ATOM 832 C CA . SER A 1 102 ? -16.058 8.631 22.802 1.00 72.00 102 SER A CA 1
ATOM 833 C C . SER A 1 102 ? -15.097 7.922 21.839 1.00 72.00 102 SER A C 1
ATOM 835 O O . SER A 1 102 ? -14.393 8.545 21.038 1.00 72.00 102 SER A O 1
ATOM 837 N N . ARG A 1 103 ? -15.104 6.584 21.855 1.00 68.12 103 ARG A N 1
ATOM 838 C CA . ARG A 1 103 ? -14.322 5.753 20.918 1.00 68.12 103 ARG A CA 1
ATOM 839 C C . ARG A 1 103 ? -14.557 6.148 19.455 1.00 68.12 103 ARG A C 1
ATOM 841 O O . ARG A 1 103 ? -13.621 6.101 18.659 1.00 68.12 103 ARG A O 1
ATOM 848 N N . LYS A 1 104 ? -15.793 6.527 19.103 1.00 75.06 104 LYS A N 1
ATOM 849 C CA . LYS A 1 104 ? -16.171 6.973 17.753 1.00 75.06 104 LYS A CA 1
ATOM 850 C C . LYS A 1 104 ? -15.387 8.222 17.350 1.00 75.06 104 LYS A C 1
ATOM 852 O O . LYS A 1 104 ? -14.786 8.231 16.280 1.00 75.06 104 LYS A O 1
ATOM 857 N N . LEU A 1 105 ? -15.346 9.231 18.220 1.00 76.69 105 LEU A N 1
ATOM 858 C CA . LEU A 1 105 ? -14.622 10.479 17.973 1.00 76.69 105 LEU A CA 1
ATOM 859 C C . LEU A 1 105 ? -13.109 10.256 17.908 1.00 76.69 105 LEU A C 1
ATOM 861 O O . LEU A 1 105 ? -12.457 10.761 16.998 1.00 76.69 105 LEU A O 1
ATOM 865 N N . PHE A 1 106 ? -12.560 9.433 18.802 1.00 74.94 106 PHE A N 1
ATOM 866 C CA . PHE A 1 106 ? -11.137 9.093 18.782 1.00 74.94 106 PHE A CA 1
ATOM 867 C C . PHE A 1 106 ? -10.723 8.406 17.471 1.00 74.94 106 PHE A C 1
ATOM 869 O O . PHE A 1 106 ? -9.780 8.832 16.805 1.00 74.94 106 PHE A O 1
ATOM 876 N N . LYS A 1 107 ? -11.474 7.381 17.044 1.00 76.06 107 LYS A N 1
ATOM 877 C CA . LYS A 1 107 ? -11.232 6.720 15.754 1.00 76.06 107 LYS A CA 1
ATOM 878 C C . LYS A 1 107 ? -11.391 7.676 14.578 1.00 76.06 107 LYS A C 1
ATOM 880 O O . LYS A 1 107 ? -10.602 7.614 13.643 1.00 76.06 107 LYS A O 1
ATOM 885 N N . ALA A 1 108 ? -12.384 8.563 14.615 1.00 79.06 108 ALA A N 1
ATOM 886 C CA . ALA A 1 108 ? -12.569 9.564 13.571 1.00 79.06 108 ALA A CA 1
ATOM 887 C C . ALA A 1 108 ? -11.354 10.499 13.459 1.00 79.06 108 ALA A C 1
ATOM 889 O O . ALA A 1 108 ? -10.932 10.803 12.346 1.00 79.06 108 ALA A O 1
ATOM 890 N N . GLN A 1 109 ? -10.752 10.901 14.582 1.00 80.50 109 GLN A N 1
ATOM 891 C CA . GLN A 1 109 ? -9.537 11.720 14.593 1.00 80.50 109 GLN A CA 1
ATOM 892 C C . GLN A 1 109 ? -8.320 10.978 14.030 1.00 80.50 109 GLN A C 1
ATOM 894 O O . GLN A 1 109 ? -7.608 11.545 13.201 1.00 80.50 109 GLN A O 1
ATOM 899 N N . ILE A 1 110 ? -8.109 9.714 14.419 1.00 80.00 110 ILE A N 1
ATOM 900 C CA . ILE A 1 110 ? -7.049 8.873 13.837 1.00 80.00 110 ILE A CA 1
ATOM 901 C C . ILE A 1 110 ? -7.248 8.760 12.326 1.00 80.00 110 ILE A C 1
ATOM 903 O O . ILE A 1 110 ? -6.363 9.134 11.563 1.00 80.00 110 ILE A O 1
ATOM 907 N N . ASN A 1 111 ? -8.443 8.352 11.895 1.00 78.06 111 ASN A N 1
ATOM 908 C CA . ASN A 1 111 ? -8.761 8.188 10.480 1.00 78.06 111 ASN A CA 1
ATOM 909 C C . ASN A 1 111 ? -8.591 9.503 9.704 1.00 78.06 111 ASN A C 1
ATOM 911 O O . ASN A 1 111 ? -8.131 9.489 8.566 1.00 78.06 111 ASN A O 1
ATOM 915 N N . LYS A 1 112 ? -8.956 10.651 10.294 1.00 83.81 112 LYS A N 1
ATOM 916 C CA . LYS A 1 112 ? -8.745 11.971 9.685 1.00 83.81 112 LYS A CA 1
ATOM 917 C C . LYS A 1 112 ? -7.255 12.222 9.459 1.00 83.81 112 LYS A C 1
ATOM 919 O O . LYS A 1 112 ? -6.871 12.578 8.350 1.00 83.81 112 LYS A O 1
ATOM 924 N N . ARG A 1 113 ? -6.422 11.995 10.479 1.00 81.94 113 ARG A N 1
ATOM 925 C CA . ARG A 1 113 ? -4.966 12.168 10.385 1.00 81.94 113 ARG A CA 1
ATOM 926 C C . ARG A 1 113 ? -4.347 11.234 9.346 1.00 81.94 113 ARG A C 1
ATOM 928 O O . ARG A 1 113 ? -3.575 11.697 8.512 1.00 81.94 113 ARG A O 1
ATOM 935 N N . GLU A 1 114 ? -4.712 9.956 9.366 1.00 77.19 114 GLU A N 1
ATOM 936 C CA . GLU A 1 114 ? -4.233 8.958 8.404 1.00 77.19 114 GLU A CA 1
ATOM 937 C C . GLU A 1 114 ? -4.616 9.323 6.967 1.00 77.19 114 GLU A C 1
ATOM 939 O O . GLU A 1 114 ? -3.777 9.252 6.072 1.00 77.19 114 GLU A O 1
ATOM 944 N N . ARG A 1 115 ? -5.851 9.790 6.737 1.00 85.62 115 ARG A N 1
ATOM 945 C CA . ARG A 1 115 ? -6.290 10.273 5.418 1.00 85.62 115 ARG A CA 1
ATOM 946 C C . ARG A 1 115 ? -5.473 11.472 4.957 1.00 85.62 115 ARG A C 1
ATOM 948 O O . ARG A 1 115 ? -5.002 11.468 3.825 1.00 85.62 115 ARG A O 1
ATOM 955 N N . THR A 1 116 ? -5.273 12.474 5.814 1.00 87.31 116 THR A N 1
ATOM 956 C CA . THR A 1 116 ? -4.457 13.650 5.478 1.00 87.31 116 THR A CA 1
ATOM 957 C C . THR A 1 116 ? -3.027 13.251 5.129 1.00 87.31 116 THR A C 1
ATOM 959 O O . THR A 1 116 ? -2.491 13.694 4.114 1.00 87.31 116 THR A O 1
ATOM 962 N N . GLN A 1 117 ? -2.422 12.363 5.920 1.00 85.31 117 GLN A N 1
ATOM 963 C CA . GLN A 1 117 ? -1.089 11.840 5.638 1.00 85.31 117 GLN A CA 1
ATOM 964 C C . GLN A 1 117 ? -1.055 11.073 4.310 1.00 85.31 117 GLN A C 1
ATOM 966 O O . GLN A 1 117 ? -0.172 11.317 3.491 1.00 85.31 117 GLN A O 1
ATOM 971 N N . GLY A 1 118 ? -2.030 10.194 4.067 1.00 84.12 118 GLY A N 1
ATOM 972 C CA . GLY A 1 118 ? -2.148 9.431 2.826 1.00 84.12 118 GLY A CA 1
ATOM 973 C C . GLY A 1 118 ? -2.295 10.323 1.591 1.00 84.12 118 GLY A C 1
ATOM 974 O O . GLY A 1 118 ? -1.610 10.100 0.594 1.00 84.12 118 GLY A O 1
ATOM 975 N N . MET A 1 119 ? -3.114 11.379 1.672 1.00 87.31 119 MET A N 1
ATOM 976 C CA . MET A 1 119 ? -3.239 12.385 0.610 1.00 87.31 119 MET A CA 1
ATOM 977 C C . MET A 1 119 ? -1.910 13.104 0.359 1.00 87.31 119 MET A C 1
ATOM 979 O O . MET A 1 119 ? -1.501 13.237 -0.791 1.00 87.31 119 MET A O 1
ATOM 983 N N . GLY A 1 120 ? -1.194 13.496 1.418 1.00 89.31 120 GLY A N 1
ATOM 984 C CA . GLY A 1 120 ? 0.120 14.131 1.296 1.00 89.31 120 GLY A CA 1
ATOM 985 C C . GLY A 1 120 ? 1.173 13.223 0.651 1.00 89.31 120 GLY A C 1
ATOM 986 O O . GLY A 1 120 ? 1.933 13.667 -0.209 1.00 89.31 120 GLY A O 1
ATOM 987 N N . VAL A 1 121 ? 1.206 11.938 1.016 1.00 87.38 121 VAL A N 1
ATOM 988 C CA . VAL A 1 121 ? 2.095 10.942 0.389 1.00 87.38 121 VAL A CA 1
ATOM 989 C C . VAL A 1 121 ? 1.736 10.741 -1.086 1.00 87.38 121 VAL A C 1
ATOM 991 O O . VAL A 1 121 ? 2.630 10.715 -1.931 1.00 87.38 121 VAL A O 1
ATOM 994 N N . GLY A 1 122 ? 0.443 10.649 -1.410 1.00 88.06 122 GLY A N 1
ATOM 995 C CA . GLY A 1 122 ? -0.040 10.541 -2.787 1.00 88.06 122 GLY A CA 1
ATOM 996 C C . GLY A 1 122 ? 0.332 11.753 -3.644 1.00 88.06 122 GLY A C 1
ATOM 997 O O . GLY A 1 122 ? 0.863 11.581 -4.737 1.00 88.06 122 GLY A O 1
ATOM 998 N N . ALA A 1 123 ? 0.141 12.971 -3.129 1.00 91.19 123 ALA A N 1
ATOM 999 C CA . ALA A 1 123 ? 0.499 14.203 -3.831 1.00 91.19 123 ALA A CA 1
ATOM 1000 C C . ALA A 1 123 ? 2.008 14.281 -4.120 1.00 91.19 123 ALA A C 1
ATOM 1002 O O . ALA A 1 123 ? 2.412 14.572 -5.244 1.00 91.19 123 ALA A O 1
ATOM 1003 N N . LYS A 1 124 ? 2.856 13.936 -3.140 1.00 93.25 124 LYS A N 1
ATOM 1004 C CA . LYS A 1 124 ? 4.315 13.873 -3.336 1.00 93.25 124 LYS A CA 1
ATOM 1005 C C . LYS A 1 124 ? 4.710 12.852 -4.403 1.00 93.25 124 LYS A C 1
ATOM 1007 O O . LYS A 1 124 ? 5.593 13.130 -5.209 1.00 93.25 124 LYS A O 1
ATOM 1012 N N . ALA A 1 125 ? 4.075 11.680 -4.411 1.00 91.62 125 ALA A N 1
ATOM 1013 C CA . ALA A 1 125 ? 4.313 10.669 -5.437 1.00 91.62 125 ALA A CA 1
ATOM 1014 C C . ALA A 1 125 ? 3.891 11.164 -6.830 1.00 91.62 125 ALA A C 1
ATOM 1016 O O . ALA A 1 125 ? 4.640 10.981 -7.785 1.00 91.62 125 ALA A O 1
ATOM 1017 N N . GLN A 1 126 ? 2.751 11.853 -6.936 1.00 92.88 126 GLN A N 1
ATOM 1018 C CA . GLN A 1 126 ? 2.281 12.432 -8.195 1.00 92.88 126 GLN A CA 1
ATOM 1019 C C . GLN A 1 126 ? 3.271 13.462 -8.754 1.00 92.88 126 GLN A C 1
ATOM 1021 O O . GLN A 1 126 ? 3.603 13.402 -9.931 1.00 92.88 126 GLN A O 1
ATOM 1026 N N . VAL A 1 127 ? 3.797 14.357 -7.910 1.00 94.69 127 VAL A N 1
ATOM 1027 C CA . VAL A 1 127 ? 4.819 15.339 -8.318 1.00 94.69 127 VAL A CA 1
ATOM 1028 C C . VAL A 1 127 ? 6.081 14.646 -8.839 1.00 94.69 127 VAL A C 1
ATOM 1030 O O . VAL A 1 127 ? 6.617 15.050 -9.869 1.00 94.69 127 VAL A O 1
ATOM 1033 N N . LYS A 1 128 ? 6.539 13.575 -8.173 1.00 93.94 128 LYS A N 1
ATOM 1034 C CA . LYS A 1 128 ? 7.671 12.773 -8.668 1.00 93.94 128 LYS A CA 1
ATOM 1035 C C . LYS A 1 128 ? 7.371 12.176 -10.040 1.00 93.94 128 LYS A C 1
ATOM 1037 O O . LYS A 1 128 ? 8.197 12.292 -10.936 1.00 93.94 128 LYS A O 1
ATOM 1042 N N . TRP A 1 129 ? 6.189 11.589 -10.222 1.00 94.88 129 TRP A N 1
ATOM 1043 C CA . TRP A 1 129 ? 5.794 11.042 -11.517 1.00 94.88 129 TRP A CA 1
ATOM 1044 C C . TRP A 1 129 ? 5.735 12.110 -12.604 1.00 94.88 129 TRP A C 1
ATOM 1046 O O . TRP A 1 129 ? 6.289 11.876 -13.669 1.00 94.88 129 TRP A O 1
ATOM 1056 N N . CYS A 1 130 ? 5.177 13.294 -12.333 1.00 94.50 130 CYS A N 1
ATOM 1057 C CA . CYS A 1 130 ? 5.175 14.398 -13.297 1.00 94.50 130 CYS A CA 1
ATOM 1058 C C . CYS A 1 130 ? 6.592 14.819 -13.713 1.00 94.50 130 CYS A C 1
ATOM 1060 O O . CYS A 1 130 ? 6.796 15.165 -14.871 1.00 94.50 130 CYS A O 1
ATOM 1062 N N . ARG A 1 131 ? 7.568 14.761 -12.795 1.00 93.44 131 ARG A N 1
ATOM 1063 C CA . ARG A 1 131 ? 8.978 15.058 -13.095 1.00 93.44 131 ARG A CA 1
ATOM 1064 C C . ARG A 1 131 ? 9.619 14.018 -14.022 1.00 93.44 131 ARG A C 1
ATOM 1066 O O . ARG A 1 131 ? 10.477 14.388 -14.813 1.00 93.44 131 ARG A O 1
ATOM 1073 N N . HIS A 1 132 ? 9.236 12.747 -13.903 1.00 90.25 132 HIS A N 1
ATOM 1074 C CA . HIS A 1 132 ? 9.782 11.662 -14.726 1.00 90.25 132 HIS A CA 1
ATOM 1075 C C . HIS A 1 132 ? 9.057 11.520 -16.072 1.00 90.25 132 HIS A C 1
ATOM 1077 O O . HIS A 1 132 ? 9.695 11.359 -17.104 1.00 90.25 132 HIS A O 1
ATOM 1083 N N . SER A 1 133 ? 7.723 11.560 -16.070 1.00 92.50 133 SER A N 1
ATOM 1084 C CA . SER A 1 133 ? 6.890 11.460 -17.269 1.00 92.50 133 SER A CA 1
ATOM 1085 C C . SER A 1 133 ? 5.466 11.938 -16.983 1.00 92.50 133 SER A C 1
ATOM 1087 O O . SER A 1 133 ? 4.740 11.348 -16.176 1.00 92.50 133 SER A O 1
ATOM 1089 N N . SER A 1 134 ? 5.031 12.980 -17.694 1.00 92.88 134 SER A N 1
ATOM 1090 C CA . SER A 1 134 ? 3.659 13.498 -17.616 1.00 92.88 134 SER A CA 1
ATOM 1091 C C . SER A 1 134 ? 2.626 12.442 -18.025 1.00 92.88 134 SER A C 1
ATOM 1093 O O . SER A 1 134 ? 1.609 12.281 -17.349 1.00 92.88 134 SER A O 1
ATOM 1095 N N . ALA A 1 135 ? 2.915 11.659 -19.067 1.00 90.75 135 ALA A N 1
ATOM 1096 C CA . ALA A 1 135 ? 2.050 10.579 -19.533 1.00 90.75 135 ALA A CA 1
ATOM 1097 C C . ALA A 1 135 ? 1.876 9.483 -18.468 1.00 90.75 135 ALA A C 1
ATOM 1099 O O . ALA A 1 135 ? 0.749 9.074 -18.174 1.00 90.75 135 ALA A O 1
ATOM 1100 N N . ALA A 1 136 ? 2.970 9.052 -17.827 1.00 90.06 136 ALA A N 1
ATOM 1101 C CA . ALA A 1 136 ? 2.897 8.081 -16.734 1.00 90.06 136 ALA A CA 1
ATOM 1102 C C . ALA A 1 136 ? 2.130 8.641 -15.532 1.00 90.06 136 ALA A C 1
ATOM 1104 O O . ALA A 1 136 ? 1.311 7.938 -14.942 1.00 90.06 136 ALA A O 1
ATOM 1105 N N . ALA A 1 137 ? 2.345 9.915 -15.193 1.00 93.50 137 ALA A N 1
ATOM 1106 C CA . ALA A 1 137 ? 1.640 10.580 -14.105 1.00 93.50 137 ALA A CA 1
ATOM 1107 C C . ALA A 1 137 ? 0.122 10.630 -14.345 1.00 93.50 137 ALA A C 1
ATOM 1109 O O . ALA A 1 137 ? -0.653 10.359 -13.424 1.00 93.50 137 ALA A O 1
ATOM 1110 N N . ILE A 1 138 ? -0.310 10.930 -15.573 1.00 92.56 138 ILE A N 1
ATOM 1111 C CA . ILE A 1 138 ? -1.726 10.923 -15.962 1.00 92.56 138 ILE A CA 1
ATOM 1112 C C . ILE A 1 138 ? -2.299 9.506 -15.850 1.00 92.56 138 ILE A C 1
ATOM 1114 O O . ILE A 1 138 ? -3.297 9.305 -15.154 1.00 92.56 138 ILE A O 1
ATOM 1118 N N . GLY A 1 139 ? -1.647 8.513 -16.465 1.00 89.88 139 GLY A N 1
ATOM 1119 C CA . GLY A 1 139 ? -2.120 7.124 -16.452 1.00 89.88 139 GLY A CA 1
ATOM 1120 C C . GLY A 1 139 ? -2.208 6.540 -15.038 1.00 89.88 139 GLY A C 1
ATOM 1121 O O . GLY A 1 139 ? -3.241 5.999 -14.635 1.00 89.88 139 GLY A O 1
ATOM 1122 N N . LEU A 1 140 ? -1.164 6.728 -14.224 1.00 89.81 140 LEU A N 1
ATOM 1123 C CA . LEU A 1 140 ? -1.171 6.320 -12.819 1.00 89.81 140 LEU A CA 1
ATOM 1124 C C . LEU A 1 140 ? -2.221 7.091 -12.016 1.00 89.81 140 LEU A C 1
ATOM 1126 O O . LEU A 1 140 ? -2.849 6.506 -11.135 1.00 89.81 140 LEU A O 1
ATOM 1130 N N . GLY A 1 141 ? -2.476 8.365 -12.323 1.00 89.06 141 GLY A N 1
ATOM 1131 C CA . GLY A 1 141 ? -3.536 9.167 -11.707 1.00 89.06 141 GLY A CA 1
ATOM 1132 C C . GLY A 1 141 ? -4.935 8.577 -11.921 1.00 89.06 141 GLY A C 1
ATOM 1133 O O . GLY A 1 141 ? -5.718 8.490 -10.970 1.00 89.06 141 GLY A O 1
ATOM 1134 N N . GLN A 1 142 ? -5.217 8.074 -13.126 1.00 89.06 142 GLN A N 1
ATOM 1135 C CA . GLN A 1 142 ? -6.507 7.475 -13.496 1.00 89.06 142 GLN A CA 1
ATOM 1136 C C . GLN A 1 142 ? -6.786 6.127 -12.802 1.00 89.06 142 GLN A C 1
ATOM 1138 O O . GLN A 1 142 ? -7.950 5.769 -12.583 1.00 89.06 142 GLN A O 1
ATOM 1143 N N . LEU A 1 143 ? -5.744 5.395 -12.383 1.00 86.56 143 LEU A N 1
ATOM 1144 C CA . LEU A 1 143 ? -5.868 4.125 -11.655 1.00 86.56 143 LEU A CA 1
ATOM 1145 C C . LEU A 1 143 ? -6.387 4.331 -10.222 1.00 86.56 143 LEU A C 1
ATOM 1147 O O . LEU A 1 143 ? -5.624 4.432 -9.259 1.00 86.56 143 LEU A O 1
ATOM 1151 N N . ARG A 1 144 ? -7.709 4.402 -10.042 1.00 86.06 144 ARG A N 1
ATOM 1152 C CA . ARG A 1 144 ? -8.328 4.512 -8.709 1.00 86.06 144 ARG A CA 1
ATOM 1153 C C . ARG A 1 144 ? -8.105 3.236 -7.885 1.00 86.06 144 ARG A C 1
ATOM 1155 O O . ARG A 1 144 ? -8.215 2.129 -8.403 1.00 86.06 144 ARG A O 1
ATOM 1162 N N . TRP A 1 145 ? -7.894 3.371 -6.574 1.00 82.69 145 TRP A N 1
ATOM 1163 C CA . TRP A 1 145 ? -7.590 2.235 -5.686 1.00 82.69 145 TRP A CA 1
ATOM 1164 C C . TRP A 1 145 ? -8.655 1.135 -5.673 1.00 82.69 145 TRP A C 1
ATOM 1166 O O . TRP A 1 145 ? -8.325 -0.045 -5.660 1.00 82.69 145 TRP A O 1
ATOM 1176 N N . HIS A 1 146 ? -9.935 1.505 -5.725 1.00 82.38 146 HIS A N 1
ATOM 1177 C CA . HIS A 1 146 ? -11.021 0.525 -5.805 1.00 82.38 146 HIS A CA 1
ATOM 1178 C C . HIS A 1 146 ? -11.088 -0.188 -7.163 1.00 82.38 146 HIS A C 1
ATOM 1180 O O . HIS A 1 146 ? -11.673 -1.261 -7.238 1.00 82.38 146 HIS A O 1
ATOM 1186 N N . LYS A 1 147 ? -10.520 0.400 -8.229 1.00 82.81 147 LYS A N 1
ATOM 1187 C CA . LYS A 1 147 ? -10.429 -0.233 -9.551 1.00 82.81 147 LYS A CA 1
ATOM 1188 C C . LYS A 1 147 ? -9.264 -1.213 -9.622 1.00 82.81 147 LYS A C 1
ATOM 1190 O O . LYS A 1 147 ? -9.418 -2.249 -10.246 1.00 82.81 147 LYS A O 1
ATOM 1195 N N . LEU A 1 148 ? -8.150 -0.925 -8.942 1.00 79.81 148 LEU A N 1
ATOM 1196 C CA . LEU A 1 148 ? -6.994 -1.829 -8.877 1.00 79.81 148 LEU A CA 1
ATOM 1197 C C . LEU A 1 148 ? -7.374 -3.226 -8.379 1.00 79.81 148 LEU A C 1
ATOM 1199 O O . LEU A 1 148 ? -7.040 -4.206 -9.026 1.00 79.81 148 LEU A O 1
ATOM 1203 N N . ARG A 1 149 ? -8.181 -3.300 -7.315 1.00 77.88 149 ARG A N 1
ATOM 1204 C CA . ARG A 1 149 ? -8.695 -4.567 -6.757 1.00 77.88 149 ARG A CA 1
ATOM 1205 C C . ARG A 1 149 ? -9.702 -5.307 -7.644 1.00 77.88 149 ARG A C 1
ATOM 1207 O O . ARG A 1 149 ? -10.211 -6.352 -7.263 1.00 77.88 149 ARG A O 1
ATOM 1214 N N . ARG A 1 150 ? -10.094 -4.710 -8.771 1.00 83.06 150 ARG A N 1
ATOM 1215 C CA . ARG A 1 150 ? -11.067 -5.263 -9.725 1.00 83.06 150 ARG A CA 1
ATOM 1216 C C . ARG A 1 150 ? -10.423 -5.611 -11.064 1.00 83.06 150 ARG A C 1
ATOM 1218 O O . ARG A 1 150 ? -11.134 -5.996 -11.985 1.00 83.06 150 ARG A O 1
ATOM 1225 N N . VAL A 1 151 ? -9.107 -5.436 -11.198 1.00 80.62 151 VAL A N 1
ATOM 1226 C CA . VAL A 1 151 ? -8.391 -5.826 -12.412 1.00 80.62 151 VAL A CA 1
ATOM 1227 C C . VAL A 1 151 ? -8.365 -7.351 -12.469 1.00 80.62 151 VAL A C 1
ATOM 1229 O O . VAL A 1 151 ? -7.744 -8.003 -11.633 1.00 80.62 151 VAL A O 1
ATOM 1232 N N . VAL A 1 152 ? -9.070 -7.918 -13.447 1.00 76.88 152 VAL A N 1
ATOM 1233 C CA . VAL A 1 152 ? -9.121 -9.367 -13.669 1.00 76.88 152 VAL A CA 1
ATOM 1234 C C . VAL A 1 152 ? -7.718 -9.875 -14.010 1.00 76.88 152 VAL A C 1
ATOM 1236 O O . VAL A 1 152 ? -7.004 -9.259 -14.796 1.00 76.88 152 VAL A O 1
ATOM 1239 N N . GLY A 1 153 ? -7.310 -10.983 -13.387 1.00 79.31 153 GLY A N 1
ATOM 1240 C CA . GLY A 1 153 ? -5.976 -11.567 -13.562 1.00 79.31 153 GLY A CA 1
ATOM 1241 C C . GLY A 1 153 ? -4.872 -10.912 -12.725 1.00 79.31 153 GLY A C 1
ATOM 1242 O O . GLY A 1 153 ? -3.735 -11.383 -12.746 1.00 79.31 153 GLY A O 1
ATOM 1243 N N . LEU A 1 154 ? -5.181 -9.864 -11.951 1.00 80.56 154 LEU A N 1
ATOM 1244 C CA . LEU A 1 154 ? -4.220 -9.272 -11.029 1.00 80.56 154 LEU A CA 1
ATOM 1245 C C . LEU A 1 154 ? -4.167 -10.091 -9.735 1.00 80.56 154 LEU A C 1
ATOM 1247 O O . LEU A 1 154 ? -5.134 -10.168 -8.981 1.00 80.56 154 LEU A O 1
ATOM 1251 N N . THR A 1 155 ? -3.022 -10.714 -9.471 1.00 84.50 155 THR A N 1
ATOM 1252 C CA . THR A 1 155 ? -2.785 -11.413 -8.203 1.00 84.50 155 THR A CA 1
ATOM 1253 C C . THR A 1 155 ? -2.556 -10.404 -7.069 1.00 84.50 155 THR A C 1
ATOM 1255 O O . THR A 1 155 ? -2.196 -9.251 -7.337 1.00 84.50 155 THR A O 1
ATOM 1258 N N . PRO A 1 156 ? -2.661 -10.812 -5.788 1.00 83.56 156 PRO A N 1
ATOM 1259 C CA . PRO A 1 156 ? -2.335 -9.935 -4.659 1.00 83.56 156 PRO A CA 1
ATOM 1260 C C . PRO A 1 156 ? -0.936 -9.303 -4.754 1.00 83.56 156 PRO A C 1
ATOM 1262 O O . PRO A 1 156 ? -0.728 -8.159 -4.348 1.00 83.56 156 PRO A O 1
ATOM 1265 N N . TRP A 1 157 ? 0.025 -10.021 -5.344 1.00 82.88 157 TRP A N 1
ATOM 1266 C CA . TRP A 1 157 ? 1.362 -9.491 -5.599 1.00 82.88 157 TRP A CA 1
ATOM 1267 C C . TRP A 1 157 ? 1.354 -8.384 -6.661 1.00 82.88 157 TRP A C 1
ATOM 1269 O O . TRP A 1 157 ? 1.974 -7.338 -6.467 1.00 82.88 157 TRP A O 1
ATOM 1279 N N . GLY A 1 158 ? 0.606 -8.570 -7.753 1.00 82.88 158 GLY A N 1
ATOM 1280 C CA . GLY A 1 158 ? 0.428 -7.549 -8.786 1.00 82.88 158 GLY A CA 1
ATOM 1281 C C . GLY A 1 158 ? -0.247 -6.284 -8.248 1.00 82.88 158 GLY A C 1
ATOM 1282 O O . GLY A 1 158 ? 0.200 -5.173 -8.538 1.00 82.88 158 GLY A O 1
ATOM 1283 N N . GLU A 1 159 ? -1.259 -6.434 -7.388 1.00 85.81 159 GLU A N 1
ATOM 1284 C CA . GLU A 1 159 ? -1.883 -5.305 -6.687 1.00 85.81 159 GLU A CA 1
ATOM 1285 C C . GLU A 1 159 ? -0.867 -4.524 -5.853 1.00 85.81 159 GLU A C 1
ATOM 1287 O O . GLU A 1 159 ? -0.791 -3.294 -5.940 1.00 85.81 159 GLU A O 1
ATOM 1292 N N . GLN A 1 160 ? -0.054 -5.234 -5.067 1.00 87.94 160 GLN A N 1
ATOM 1293 C CA . GLN A 1 160 ? 0.970 -4.618 -4.232 1.00 87.94 160 GLN A CA 1
ATOM 1294 C C . GLN A 1 160 ? 2.046 -3.922 -5.072 1.00 87.94 160 GLN A C 1
ATOM 1296 O O . GLN A 1 160 ? 2.485 -2.824 -4.717 1.00 87.94 160 GLN A O 1
ATOM 1301 N N . LEU A 1 161 ? 2.460 -4.526 -6.188 1.00 87.81 161 LEU A N 1
ATOM 1302 C CA . LEU A 1 161 ? 3.430 -3.938 -7.103 1.00 87.81 161 LEU A CA 1
ATOM 1303 C C . LEU A 1 161 ? 2.910 -2.616 -7.673 1.00 87.81 161 LEU A C 1
ATOM 1305 O O . LEU A 1 161 ? 3.597 -1.599 -7.568 1.00 87.81 161 LEU A O 1
ATOM 1309 N N . ILE A 1 162 ? 1.687 -2.600 -8.213 1.00 88.06 162 ILE A N 1
ATOM 1310 C CA . ILE A 1 162 ? 1.107 -1.382 -8.791 1.00 88.06 162 ILE A CA 1
ATOM 1311 C C . ILE A 1 162 ? 0.869 -0.327 -7.708 1.00 88.06 162 ILE A C 1
ATOM 1313 O O . ILE A 1 162 ? 1.125 0.856 -7.935 1.00 88.06 162 ILE A O 1
ATOM 1317 N N . TYR A 1 163 ? 0.450 -0.734 -6.506 1.00 88.69 163 TYR A N 1
ATOM 1318 C CA . TYR A 1 163 ? 0.329 0.174 -5.368 1.00 88.69 163 TYR A CA 1
ATOM 1319 C C . TYR A 1 163 ? 1.658 0.870 -5.053 1.00 88.69 163 TYR A C 1
ATOM 1321 O O . TYR A 1 163 ? 1.714 2.100 -4.956 1.00 88.69 163 TYR A O 1
ATOM 1329 N N . ARG A 1 164 ? 2.749 0.102 -4.944 1.00 91.00 164 ARG A N 1
ATOM 1330 C CA . ARG A 1 164 ? 4.084 0.648 -4.667 1.00 91.00 164 ARG A CA 1
ATOM 1331 C C . ARG A 1 164 ? 4.598 1.509 -5.815 1.00 91.00 164 ARG A C 1
ATOM 1333 O O . ARG A 1 164 ? 5.184 2.555 -5.548 1.00 91.00 164 ARG A O 1
ATOM 1340 N N . LEU A 1 165 ? 4.354 1.110 -7.061 1.00 90.69 165 LEU A N 1
ATOM 1341 C CA . LEU A 1 165 ? 4.717 1.887 -8.243 1.00 90.69 165 LEU A CA 1
ATOM 1342 C C . LEU A 1 165 ? 4.002 3.242 -8.239 1.00 90.69 165 LEU A C 1
ATOM 1344 O O . LEU A 1 165 ? 4.652 4.284 -8.260 1.00 90.69 165 LEU A O 1
ATOM 1348 N N . LYS A 1 166 ? 2.674 3.251 -8.088 1.00 90.50 166 LYS A N 1
ATOM 1349 C CA . LYS A 1 166 ? 1.876 4.482 -8.036 1.00 90.50 166 LYS A CA 1
ATOM 1350 C C . LYS A 1 166 ? 2.321 5.424 -6.911 1.00 90.50 166 LYS A C 1
ATOM 1352 O O . LYS A 1 166 ? 2.375 6.632 -7.116 1.00 90.50 166 LYS A O 1
ATOM 1357 N N . HIS A 1 167 ? 2.714 4.889 -5.757 1.00 90.69 167 HIS A N 1
ATOM 1358 C CA . HIS A 1 167 ? 3.253 5.680 -4.645 1.00 90.69 167 HIS A CA 1
ATOM 1359 C C . HIS A 1 167 ? 4.745 6.028 -4.753 1.00 90.69 167 HIS A C 1
ATOM 1361 O O . HIS A 1 167 ? 5.285 6.647 -3.835 1.00 90.69 167 HIS A O 1
ATOM 1367 N N . HIS A 1 168 ? 5.421 5.657 -5.844 1.00 91.00 168 HIS A N 1
ATOM 1368 C CA . HIS A 1 168 ? 6.863 5.847 -6.014 1.00 91.00 168 HIS A CA 1
ATOM 1369 C C . HIS A 1 168 ? 7.671 5.244 -4.837 1.00 91.00 168 HIS A C 1
ATOM 1371 O O . HIS A 1 168 ? 8.663 5.803 -4.365 1.00 91.00 168 HIS A O 1
ATOM 1377 N N . ALA A 1 169 ? 7.204 4.099 -4.332 1.00 90.69 169 ALA A N 1
ATOM 1378 C CA . ALA A 1 169 ? 7.742 3.361 -3.186 1.00 90.69 169 ALA A CA 1
ATOM 1379 C C . ALA A 1 169 ? 8.558 2.118 -3.604 1.00 90.69 169 ALA A C 1
ATOM 1381 O O . ALA A 1 169 ? 8.824 1.220 -2.795 1.00 90.69 169 ALA A O 1
ATOM 1382 N N . LEU A 1 170 ? 8.914 2.037 -4.886 1.00 89.25 170 LEU A N 1
ATOM 1383 C CA . LEU A 1 170 ? 9.885 1.084 -5.410 1.00 89.25 170 LEU A CA 1
ATOM 1384 C C . LEU A 1 170 ? 11.261 1.747 -5.462 1.00 89.25 170 LEU A C 1
ATOM 1386 O O . LEU A 1 170 ? 11.373 2.947 -5.713 1.00 89.25 170 LEU A O 1
ATOM 1390 N N . SER A 1 171 ? 12.299 0.956 -5.214 1.00 86.31 171 SER A N 1
ATOM 1391 C CA . SER A 1 171 ? 13.676 1.398 -5.401 1.00 86.31 171 SER A CA 1
ATOM 1392 C C . SER A 1 171 ? 14.123 1.063 -6.820 1.00 86.31 171 SER A C 1
ATOM 1394 O O . SER A 1 171 ? 13.873 -0.044 -7.288 1.00 86.31 171 SER A O 1
ATOM 1396 N N . ALA A 1 172 ? 14.799 2.004 -7.478 1.00 84.06 172 ALA A N 1
ATOM 1397 C CA . ALA A 1 172 ? 15.538 1.757 -8.719 1.00 84.06 172 ALA A CA 1
ATOM 1398 C C . ALA A 1 172 ? 16.974 1.258 -8.449 1.00 84.06 172 ALA A C 1
ATOM 1400 O O . ALA A 1 172 ? 17.785 1.181 -9.366 1.00 84.06 172 ALA A O 1
ATOM 1401 N N . TYR A 1 173 ? 17.317 0.981 -7.187 1.00 86.62 173 TYR A N 1
ATOM 1402 C CA . TYR A 1 173 ? 18.624 0.455 -6.815 1.00 86.62 173 TYR A CA 1
ATOM 1403 C C . TYR A 1 173 ? 18.777 -0.992 -7.290 1.00 86.62 173 TYR A C 1
ATOM 1405 O O . TYR A 1 173 ? 17.977 -1.858 -6.934 1.00 86.62 173 TYR A O 1
ATOM 1413 N N . ASN A 1 174 ? 19.826 -1.237 -8.064 1.00 83.31 174 ASN A N 1
ATOM 1414 C CA . ASN A 1 174 ? 20.270 -2.549 -8.487 1.00 83.31 174 ASN A CA 1
ATOM 1415 C C . ASN A 1 174 ? 21.357 -3.050 -7.521 1.00 83.31 174 ASN A C 1
ATOM 1417 O O . ASN A 1 174 ? 22.443 -2.461 -7.481 1.00 83.31 174 ASN A O 1
ATOM 1421 N N . PRO A 1 175 ? 21.099 -4.134 -6.766 1.00 83.44 175 PRO A N 1
ATOM 1422 C CA . PRO A 1 175 ? 22.072 -4.677 -5.827 1.00 83.44 175 PRO A CA 1
ATOM 1423 C C . PRO A 1 175 ? 23.288 -5.300 -6.521 1.00 83.44 175 PRO A C 1
ATOM 1425 O O . PRO A 1 175 ? 24.362 -5.308 -5.936 1.00 83.44 175 PRO A O 1
ATOM 1428 N N . VAL A 1 176 ? 23.151 -5.774 -7.765 1.00 82.38 176 VAL A N 1
ATOM 1429 C CA . VAL A 1 176 ? 24.246 -6.428 -8.505 1.00 82.38 176 VAL A CA 1
ATOM 1430 C C . VAL A 1 176 ? 25.343 -5.428 -8.862 1.00 82.38 176 VAL A C 1
ATOM 1432 O O . VAL A 1 176 ? 26.522 -5.718 -8.720 1.00 82.38 176 VAL A O 1
ATOM 1435 N N . SER A 1 177 ? 24.955 -4.229 -9.297 1.00 82.19 177 SER A N 1
ATOM 1436 C CA . SER A 1 177 ? 25.888 -3.158 -9.664 1.00 82.19 177 SER A CA 1
ATOM 1437 C C . SER A 1 177 ? 26.098 -2.135 -8.544 1.00 82.19 177 SER A C 1
ATOM 1439 O O . SER A 1 177 ? 26.654 -1.072 -8.799 1.00 82.19 177 SER A O 1
ATOM 1441 N N . ALA A 1 178 ? 25.556 -2.390 -7.349 1.00 86.38 178 ALA A N 1
ATOM 1442 C CA . ALA A 1 178 ? 25.536 -1.471 -6.212 1.00 86.38 178 ALA A CA 1
ATOM 1443 C C . ALA A 1 178 ? 25.144 -0.014 -6.564 1.00 86.38 178 ALA A C 1
ATOM 1445 O O . ALA A 1 178 ? 25.701 0.943 -6.026 1.00 86.38 178 ALA A O 1
ATOM 1446 N N . GLY A 1 179 ? 24.170 0.181 -7.459 1.00 86.50 179 GLY A N 1
ATOM 1447 C CA . GLY A 1 179 ? 23.875 1.502 -8.025 1.00 86.50 179 GLY A CA 1
ATOM 1448 C C . GLY A 1 179 ? 22.483 1.619 -8.635 1.00 86.50 179 GLY A C 1
ATOM 1449 O O . GLY A 1 179 ? 21.729 0.656 -8.696 1.00 86.50 179 GLY A O 1
ATOM 1450 N N . PHE A 1 180 ? 22.113 2.811 -9.100 1.00 88.69 180 PHE A N 1
ATOM 1451 C CA . PHE A 1 180 ? 20.803 3.073 -9.714 1.00 88.69 180 PHE A CA 1
ATOM 1452 C C . PHE A 1 180 ? 20.831 2.785 -11.219 1.00 88.69 180 PHE A C 1
ATOM 1454 O O . PHE A 1 180 ? 20.637 3.689 -12.030 1.00 88.69 180 PHE A O 1
ATOM 1461 N N . HIS A 1 181 ? 21.120 1.538 -11.583 1.00 87.12 181 HIS A N 1
ATOM 1462 C CA . HIS A 1 181 ? 21.237 1.088 -12.970 1.00 87.12 181 HIS A CA 1
ATOM 1463 C C . HIS A 1 181 ? 20.135 0.092 -13.316 1.00 87.12 181 HIS A C 1
ATOM 1465 O O . HIS A 1 181 ? 19.588 -0.588 -12.449 1.00 87.12 181 HIS A O 1
ATOM 1471 N N . CYS A 1 182 ? 19.802 -0.009 -14.600 1.00 87.12 182 CYS A N 1
ATOM 1472 C CA . CYS A 1 182 ? 18.878 -1.038 -15.055 1.00 87.12 182 CYS A CA 1
ATOM 1473 C C . CYS A 1 182 ? 19.582 -2.406 -14.992 1.00 87.12 182 CYS A C 1
ATOM 1475 O O . CYS A 1 182 ? 20.725 -2.501 -15.436 1.00 87.12 182 CYS A O 1
ATOM 1477 N N . PRO A 1 183 ? 18.930 -3.470 -14.489 1.00 83.19 183 PRO A N 1
ATOM 1478 C CA . PRO A 1 183 ? 19.549 -4.794 -14.415 1.00 83.19 183 PRO A CA 1
ATOM 1479 C C . PRO A 1 183 ? 19.653 -5.501 -15.776 1.00 83.19 183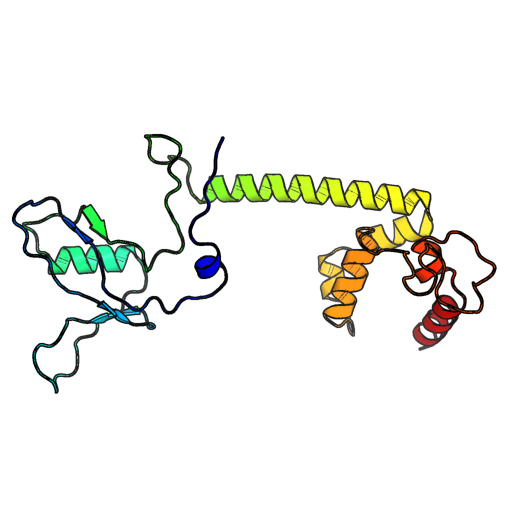 PRO A C 1
ATOM 1481 O O . PRO A 1 183 ? 20.288 -6.546 -15.869 1.00 83.19 183 PRO A O 1
ATOM 1484 N N . HIS A 1 184 ? 19.020 -4.976 -16.831 1.00 86.38 184 HIS A N 1
ATOM 1485 C CA . HIS A 1 184 ? 19.001 -5.629 -18.138 1.00 86.38 184 HIS A CA 1
ATOM 1486 C C . HIS A 1 184 ? 20.262 -5.304 -18.960 1.00 86.38 184 HIS A C 1
ATOM 1488 O O . HIS A 1 184 ? 20.606 -4.123 -19.073 1.00 86.38 184 HIS A O 1
ATOM 1494 N N . PRO A 1 185 ? 20.900 -6.305 -19.610 1.00 85.06 185 PRO A N 1
ATOM 1495 C CA . PRO A 1 185 ? 22.132 -6.120 -20.388 1.00 85.06 185 PRO A CA 1
ATOM 1496 C C . PRO A 1 185 ? 22.044 -5.034 -21.469 1.00 85.06 185 PRO A C 1
ATOM 1498 O O . PRO A 1 185 ? 22.979 -4.265 -21.678 1.00 85.06 185 PRO A O 1
ATOM 1501 N N . GLU A 1 186 ? 20.884 -4.908 -22.113 1.00 88.06 186 GLU A N 1
ATOM 1502 C CA . GLU A 1 186 ? 20.632 -3.900 -23.154 1.00 88.06 186 GLU A CA 1
ATOM 1503 C C . GLU A 1 186 ? 20.669 -2.456 -22.624 1.00 88.06 186 GLU A C 1
ATOM 1505 O O . GLU A 1 186 ? 20.780 -1.507 -23.397 1.00 88.06 186 GLU A O 1
ATOM 1510 N N . CYS A 1 187 ? 20.594 -2.274 -21.305 1.00 89.44 187 CYS A N 1
ATOM 1511 C CA . CYS A 1 187 ? 20.605 -0.973 -20.651 1.00 89.44 187 CYS A CA 1
ATOM 1512 C C . CYS A 1 187 ? 21.925 -0.663 -19.9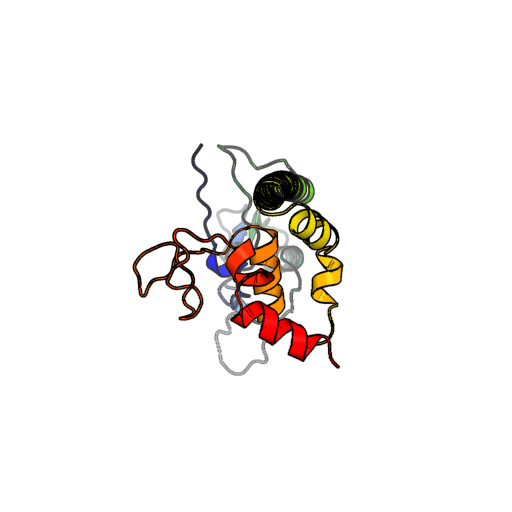30 1.00 89.44 187 CYS A C 1
ATOM 1514 O O . CYS A 1 187 ? 21.992 0.355 -19.251 1.00 89.44 187 CYS A O 1
ATOM 1516 N N . VAL A 1 188 ? 22.978 -1.477 -20.080 1.00 83.12 188 VAL A N 1
ATOM 1517 C CA . VAL A 1 188 ? 24.261 -1.299 -19.359 1.00 83.12 188 VAL A CA 1
ATOM 1518 C C . VAL A 1 188 ? 24.908 0.064 -19.627 1.00 83.12 188 VAL A C 1
ATOM 1520 O O . VAL A 1 188 ? 25.528 0.642 -18.741 1.00 83.12 188 VAL A O 1
ATOM 1523 N N . ARG A 1 189 ? 24.729 0.618 -20.834 1.00 82.94 189 ARG A N 1
ATOM 1524 C CA . ARG A 1 189 ? 25.252 1.950 -21.192 1.00 82.94 189 ARG A CA 1
ATOM 1525 C C . ARG A 1 189 ? 24.381 3.105 -20.694 1.00 82.94 189 ARG A C 1
ATOM 1527 O O . ARG A 1 189 ? 24.801 4.257 -20.773 1.00 82.94 189 ARG A O 1
ATOM 1534 N N . ARG A 1 190 ? 23.167 2.837 -20.199 1.00 81.25 190 ARG A N 1
ATOM 1535 C CA . ARG A 1 190 ? 22.382 3.867 -19.518 1.00 81.25 190 ARG A CA 1
ATOM 1536 C C . ARG A 1 190 ? 22.951 4.030 -18.117 1.00 81.25 190 ARG A C 1
ATOM 1538 O O . ARG A 1 190 ? 23.031 3.066 -17.365 1.00 81.25 190 ARG A O 1
ATOM 1545 N N . GLY A 1 191 ? 23.334 5.262 -17.787 1.00 81.56 191 GLY A N 1
ATOM 1546 C CA . GLY A 1 191 ? 23.838 5.629 -16.467 1.00 81.56 191 GLY A CA 1
ATOM 1547 C C . GLY A 1 191 ? 22.765 5.496 -15.383 1.00 81.56 191 GLY A C 1
ATOM 1548 O O . GLY A 1 191 ? 22.167 4.441 -15.184 1.00 81.56 191 GLY A O 1
ATOM 1549 N N . ARG A 1 192 ? 22.513 6.569 -14.637 1.00 84.00 192 ARG A N 1
ATOM 1550 C CA . ARG A 1 192 ? 21.472 6.550 -13.606 1.00 84.00 192 ARG A CA 1
ATOM 1551 C C . ARG A 1 192 ? 20.085 6.424 -14.245 1.00 84.00 192 ARG A C 1
ATOM 1553 O O . ARG A 1 192 ? 19.711 7.271 -15.050 1.00 84.00 192 ARG A O 1
ATOM 1560 N N . VAL A 1 193 ? 19.315 5.412 -13.852 1.00 87.88 193 VAL A N 1
ATOM 1561 C CA . VAL A 1 193 ? 17.937 5.191 -14.318 1.00 87.88 193 VAL A CA 1
ATOM 1562 C C . VAL A 1 193 ? 16.921 5.415 -13.202 1.00 87.88 193 VAL A C 1
ATOM 1564 O O . VAL A 1 193 ? 17.226 5.296 -12.013 1.00 87.88 193 VAL A O 1
ATOM 1567 N N . ASP A 1 194 ? 15.693 5.736 -13.592 1.00 90.00 194 ASP A N 1
ATOM 1568 C CA . ASP A 1 194 ? 14.553 5.889 -12.696 1.00 90.00 194 ASP A CA 1
ATOM 1569 C C . ASP A 1 194 ? 13.515 4.768 -12.893 1.00 90.00 194 ASP A C 1
ATOM 1571 O O . ASP A 1 194 ? 13.682 3.844 -13.696 1.00 90.00 194 ASP A O 1
ATOM 1575 N N . LEU A 1 195 ? 12.425 4.832 -12.123 1.00 88.75 195 LEU A N 1
ATOM 1576 C CA . LEU A 1 195 ? 11.333 3.865 -12.236 1.00 88.75 195 LEU A CA 1
ATOM 1577 C C . LEU A 1 195 ? 10.610 3.958 -13.585 1.00 88.75 195 LEU A C 1
ATOM 1579 O O . LEU A 1 195 ? 10.082 2.950 -14.051 1.00 88.75 195 LEU A O 1
ATOM 1583 N N . TYR A 1 196 ? 10.576 5.134 -14.218 1.00 90.50 196 TYR A N 1
ATOM 1584 C CA . TYR A 1 196 ? 9.932 5.279 -15.518 1.00 90.50 196 TYR A CA 1
ATOM 1585 C C . TYR A 1 196 ? 10.688 4.478 -16.578 1.00 90.50 196 TYR A C 1
ATOM 1587 O O . TYR A 1 196 ? 10.078 3.682 -17.293 1.00 90.50 196 TYR A O 1
ATOM 1595 N N . HIS A 1 197 ? 12.018 4.570 -16.596 1.00 90.31 197 HIS A N 1
ATOM 1596 C CA . HIS A 1 197 ? 12.834 3.735 -17.465 1.00 90.31 197 HIS A CA 1
ATOM 1597 C C . HIS A 1 197 ? 12.579 2.241 -17.226 1.00 90.31 197 HIS A C 1
ATOM 1599 O O . HIS A 1 197 ? 12.303 1.508 -18.172 1.00 90.31 197 HIS A O 1
ATOM 1605 N N . ILE A 1 198 ? 12.624 1.783 -15.970 1.00 88.62 198 ILE A N 1
ATOM 1606 C CA . ILE A 1 198 ? 12.497 0.354 -15.634 1.00 88.62 198 ILE A CA 1
ATOM 1607 C C . ILE A 1 198 ? 11.162 -0.233 -16.117 1.00 88.62 198 ILE A C 1
ATOM 1609 O O . ILE A 1 198 ? 11.146 -1.330 -16.672 1.00 88.62 198 ILE A O 1
ATOM 1613 N N . PHE A 1 199 ? 10.052 0.483 -15.925 1.00 87.69 199 PHE A N 1
ATOM 1614 C CA . PHE A 1 199 ? 8.710 -0.044 -16.198 1.00 87.69 199 PHE A CA 1
ATOM 1615 C C . PHE A 1 199 ? 8.165 0.310 -17.588 1.00 87.69 199 PHE A C 1
ATOM 1617 O O . PHE A 1 199 ? 7.327 -0.431 -18.108 1.00 87.69 199 PHE A O 1
ATOM 1624 N N . TRP A 1 200 ? 8.629 1.402 -18.205 1.00 88.50 200 TRP A N 1
ATOM 1625 C CA . TRP A 1 200 ? 8.147 1.870 -19.508 1.00 88.50 200 TRP A CA 1
ATOM 1626 C C . TRP A 1 200 ? 9.204 1.791 -20.607 1.00 88.50 200 TRP A C 1
ATOM 1628 O O . TRP A 1 200 ? 8.941 1.177 -21.634 1.00 88.50 200 TRP A O 1
ATOM 1638 N N . GLU A 1 201 ? 10.396 2.346 -20.435 1.00 90.25 201 GLU A N 1
ATOM 1639 C CA . GLU A 1 201 ? 11.324 2.492 -21.572 1.00 90.25 201 GLU A CA 1
ATOM 1640 C C . GLU A 1 201 ? 12.256 1.302 -21.803 1.00 90.25 201 GLU A C 1
ATOM 1642 O O . GLU A 1 201 ? 12.750 1.115 -22.912 1.00 90.25 201 GLU A O 1
ATOM 1647 N N . CYS A 1 202 ? 12.536 0.517 -20.765 1.00 90.88 202 CYS A N 1
ATOM 1648 C CA . CYS A 1 202 ? 13.479 -0.587 -20.843 1.00 90.88 202 CYS A CA 1
ATOM 1649 C C . CYS A 1 202 ? 13.075 -1.559 -21.972 1.00 90.88 202 CYS A C 1
ATOM 1651 O O . CYS A 1 202 ? 11.911 -1.971 -22.005 1.00 90.88 202 CYS A O 1
ATOM 1653 N N . PRO A 1 203 ? 13.997 -1.978 -22.866 1.00 92.75 203 PRO A N 1
ATOM 1654 C CA . PRO A 1 203 ? 13.676 -2.884 -23.972 1.00 92.75 203 PRO A CA 1
ATOM 1655 C C . PRO A 1 203 ? 12.970 -4.167 -23.518 1.00 92.75 203 PRO A C 1
ATOM 1657 O O . PRO A 1 203 ? 11.986 -4.584 -24.132 1.00 92.75 203 PRO A O 1
ATOM 1660 N N . ALA A 1 204 ? 13.389 -4.737 -22.385 1.00 88.00 204 ALA A N 1
ATOM 1661 C CA . ALA A 1 204 ? 12.722 -5.883 -21.772 1.00 88.00 204 ALA A CA 1
ATOM 1662 C C . ALA A 1 204 ? 11.264 -5.577 -21.381 1.00 88.00 204 ALA A C 1
ATOM 1664 O O . ALA A 1 204 ? 10.365 -6.362 -21.683 1.00 88.00 204 ALA A O 1
ATOM 1665 N N . ALA A 1 205 ? 11.008 -4.411 -20.780 1.00 88.00 205 ALA A N 1
ATOM 1666 C CA . ALA A 1 205 ? 9.658 -3.978 -20.425 1.00 88.00 205 ALA A CA 1
ATOM 1667 C C . ALA A 1 205 ? 8.792 -3.712 -21.669 1.00 88.00 205 ALA A C 1
ATOM 1669 O O . ALA A 1 205 ? 7.618 -4.080 -21.695 1.00 88.00 205 ALA A O 1
ATOM 1670 N N . VAL A 1 206 ? 9.364 -3.119 -22.723 1.00 88.25 206 VAL A N 1
ATOM 1671 C CA . VAL A 1 206 ? 8.681 -2.903 -24.010 1.00 88.25 206 VAL A CA 1
ATOM 1672 C C . VAL A 1 206 ? 8.268 -4.235 -24.636 1.00 88.25 206 VAL A C 1
ATOM 1674 O O . VAL A 1 206 ? 7.112 -4.380 -25.033 1.00 88.25 206 VAL A O 1
ATOM 1677 N N . ARG A 1 207 ? 9.177 -5.219 -24.692 1.00 87.81 207 ARG A N 1
ATOM 1678 C CA . ARG A 1 207 ? 8.873 -6.562 -25.211 1.00 87.81 207 ARG A CA 1
ATOM 1679 C C . ARG A 1 207 ? 7.763 -7.235 -24.412 1.00 87.81 207 ARG A C 1
ATOM 1681 O O . ARG A 1 207 ? 6.811 -7.724 -25.013 1.00 87.81 207 ARG A O 1
ATOM 1688 N N . LEU A 1 208 ? 7.842 -7.196 -23.080 1.00 82.69 208 LEU A N 1
ATOM 1689 C CA . LEU A 1 208 ? 6.817 -7.776 -22.213 1.00 82.69 208 LEU A CA 1
ATOM 1690 C C . LEU A 1 208 ? 5.437 -7.160 -22.484 1.00 82.69 208 LEU A C 1
ATOM 1692 O O . LEU A 1 208 ? 4.459 -7.884 -22.644 1.00 82.69 208 LEU A O 1
ATOM 1696 N N . ARG A 1 209 ? 5.357 -5.827 -22.597 1.00 84.31 209 ARG A N 1
ATOM 1697 C CA . ARG A 1 209 ? 4.089 -5.152 -22.902 1.00 84.31 209 ARG A CA 1
ATOM 1698 C C . ARG A 1 209 ? 3.546 -5.536 -24.268 1.00 84.31 209 ARG A C 1
ATOM 1700 O O . ARG A 1 209 ? 2.360 -5.808 -24.350 1.00 84.31 209 ARG A O 1
ATOM 1707 N N . ARG A 1 210 ? 4.393 -5.621 -25.302 1.00 83.56 210 ARG A N 1
ATOM 1708 C CA . ARG A 1 210 ? 3.960 -6.070 -26.638 1.00 83.56 210 ARG A CA 1
ATOM 1709 C C . ARG A 1 210 ? 3.309 -7.451 -26.577 1.00 83.56 210 ARG A C 1
ATOM 1711 O O . ARG A 1 210 ? 2.230 -7.620 -27.125 1.00 83.56 210 ARG A O 1
ATOM 1718 N N . VAL A 1 211 ? 3.913 -8.400 -25.860 1.00 77.62 211 VAL A N 1
ATOM 1719 C CA . VAL A 1 211 ? 3.334 -9.744 -25.667 1.00 77.62 211 VAL A CA 1
ATOM 1720 C C . VAL A 1 211 ? 1.984 -9.682 -24.944 1.00 77.62 211 VAL A C 1
ATOM 1722 O O . VAL A 1 211 ? 1.076 -10.439 -25.272 1.00 77.62 211 VAL A O 1
ATOM 1725 N N . MET A 1 212 ? 1.832 -8.775 -23.977 1.00 70.19 212 MET A N 1
ATOM 1726 C CA . MET A 1 212 ? 0.596 -8.624 -23.203 1.00 70.19 212 MET A CA 1
ATOM 1727 C C . MET A 1 212 ? -0.515 -7.853 -23.933 1.00 70.19 212 MET A C 1
ATOM 1729 O O . MET A 1 212 ? -1.676 -8.045 -23.594 1.00 70.19 212 MET A O 1
ATOM 1733 N N . THR A 1 213 ? -0.187 -6.990 -24.901 1.00 70.81 213 THR A N 1
ATOM 1734 C CA . THR A 1 213 ? -1.163 -6.178 -25.657 1.00 70.81 213 THR A CA 1
ATOM 1735 C C . THR A 1 213 ? -1.528 -6.751 -27.025 1.00 70.81 213 THR A C 1
ATOM 1737 O O . THR A 1 213 ? -2.444 -6.243 -27.655 1.00 70.81 213 THR A O 1
ATOM 1740 N N . LEU A 1 214 ? -0.800 -7.759 -27.512 1.00 56.38 214 LEU A N 1
ATOM 1741 C CA . LEU A 1 214 ? -1.097 -8.472 -28.765 1.00 56.38 214 LEU A CA 1
ATOM 1742 C C . LEU A 1 214 ? -2.044 -9.673 -28.555 1.00 56.38 214 LEU A C 1
ATOM 1744 O O . LEU A 1 214 ? -2.110 -10.552 -29.410 1.00 56.38 214 LEU A O 1
ATOM 1748 N N . ARG A 1 215 ? -2.742 -9.726 -27.416 1.00 48.31 215 ARG A N 1
ATOM 1749 C CA . ARG A 1 215 ? -3.824 -10.677 -27.141 1.00 48.31 215 ARG A CA 1
ATOM 1750 C C . ARG A 1 215 ? -5.167 -9.974 -27.179 1.00 48.31 215 ARG A C 1
ATOM 1752 O O . ARG A 1 215 ? -5.239 -8.864 -26.606 1.00 48.31 215 ARG A O 1
#